Protein AF-0000000087075602 (afdb_homodimer)

Sequence (326 aa):
MAKTKRIITILLRLLALGATLSATVVMVTSHDSREVLNIKFTAKYNNSPSFKFYVIAEAIASGYGLVALFLSWKSSVDRLIVIMDVPIAMLLTSSTSAALAVAEIGKKGNSHAGWLPICDQVPKFCDHVTGSLIAGFSAAIVYLVLNLYSLLVVLAPLFPVKPMAKTKRIITILLRLLALGATLSATVVMVTSHDSREVLNIKFTAKYNNSPSFKFYVIAEAIASGYGLVALFLSWKSSVDRLIVIMDVPIAMLLTSSTSAALAVAEIGKKGNSHAGWLPICDQVPKFCDHVTGSLIAGFSAAIVYLVLNLYSLLVVLAPLFPVKP

Organism: Hibiscus syriacus (NCBI:txid106335)

pLDDT: mean 90.01, std 10.38, range [44.41, 98.56]

Structure (mmCIF, N/CA/C/O backbone):
data_AF-0000000087075602-model_v1
#
loop_
_entity.id
_entity.type
_entity.pdbx_description
1 polymer 'CASP-like protein'
#
loop_
_atom_site.group_PDB
_atom_site.id
_atom_site.type_symbol
_atom_site.label_atom_id
_atom_site.label_alt_id
_atom_site.label_comp_id
_atom_site.label_asym_id
_atom_site.label_entity_id
_atom_site.label_seq_id
_atom_site.pdbx_PDB_ins_code
_atom_site.Cartn_x
_atom_site.Cartn_y
_atom_site.Cartn_z
_atom_site.occupancy
_atom_site.B_iso_or_equiv
_atom_site.auth_seq_id
_atom_site.auth_comp_id
_atom_site.auth_asym_id
_atom_site.auth_atom_id
_atom_site.pdbx_PDB_model_num
ATOM 1 N N . MET A 1 1 ? 15.508 23.891 19.234 1 61.91 1 MET A N 1
ATOM 2 C CA . MET A 1 1 ? 14.32 23.094 18.922 1 61.91 1 MET A CA 1
ATOM 3 C C . MET A 1 1 ? 14.156 22.938 17.422 1 61.91 1 MET A C 1
ATOM 5 O O . MET A 1 1 ? 14.023 21.812 16.922 1 61.91 1 MET A O 1
ATOM 9 N N . ALA A 1 2 ? 14.414 24.031 16.703 1 72.81 2 ALA A N 1
ATOM 10 C CA . ALA A 1 2 ? 14.289 24.016 15.25 1 72.81 2 ALA A CA 1
ATOM 11 C C . ALA A 1 2 ? 15.445 23.25 14.609 1 72.81 2 ALA A C 1
ATOM 13 O O . ALA A 1 2 ? 15.234 22.469 13.68 1 72.81 2 ALA A O 1
ATOM 14 N N . LYS A 1 3 ? 16.594 23.406 15.266 1 79.69 3 LYS A N 1
ATOM 15 C CA . LYS A 1 3 ? 17.766 22.734 14.703 1 79.69 3 LYS A CA 1
ATOM 16 C C . LYS A 1 3 ? 17.656 21.219 14.859 1 79.69 3 LYS A C 1
ATOM 18 O O . LYS A 1 3 ? 17.984 20.469 13.93 1 79.69 3 LYS A O 1
ATOM 23 N N . THR A 1 4 ? 17.25 20.75 15.961 1 82.12 4 THR A N 1
ATOM 24 C CA . THR A 1 4 ? 17.094 19.328 16.234 1 82.12 4 THR A CA 1
ATOM 25 C C . THR A 1 4 ? 16.047 18.703 15.305 1 82.12 4 THR A C 1
ATOM 27 O O . THR A 1 4 ? 16.25 17.609 14.789 1 82.12 4 THR A O 1
ATOM 30 N N . LYS A 1 5 ? 15.109 19.422 15.109 1 83.25 5 LYS A N 1
ATOM 31 C CA . LYS A 1 5 ? 14.055 18.938 14.219 1 83.25 5 LYS A CA 1
ATOM 32 C C . LYS A 1 5 ? 14.578 18.75 12.797 1 83.25 5 LYS A C 1
ATOM 34 O O . LYS A 1 5 ? 14.266 17.75 12.148 1 83.25 5 LYS A O 1
ATOM 39 N N . ARG A 1 6 ? 15.414 19.641 12.477 1 83.75 6 ARG A N 1
ATOM 40 C CA . ARG A 1 6 ? 15.961 19.578 11.125 1 83.75 6 ARG A CA 1
ATOM 41 C C . ARG A 1 6 ? 16.922 18.391 10.984 1 83.75 6 ARG A C 1
ATOM 43 O O . ARG A 1 6 ? 16.922 17.703 9.961 1 83.75 6 ARG A O 1
ATOM 50 N N . ILE A 1 7 ? 17.688 18.188 11.984 1 87.81 7 ILE A N 1
ATOM 51 C CA . ILE A 1 7 ? 18.656 17.094 11.969 1 87.81 7 ILE A CA 1
ATOM 52 C C . ILE A 1 7 ? 17.906 15.75 11.914 1 87.81 7 ILE A C 1
ATOM 54 O O . ILE A 1 7 ? 18.297 14.852 11.164 1 87.81 7 ILE A O 1
ATOM 58 N N . ILE A 1 8 ? 16.906 15.602 12.703 1 90 8 ILE A N 1
ATOM 59 C CA . ILE A 1 8 ? 16.125 14.367 12.742 1 90 8 ILE A CA 1
ATOM 60 C C . ILE A 1 8 ? 15.477 14.125 11.391 1 90 8 ILE A C 1
ATOM 62 O O . ILE A 1 8 ? 15.508 13 10.875 1 90 8 ILE A O 1
ATOM 66 N N . THR A 1 9 ? 14.969 15.133 10.812 1 89.56 9 THR A N 1
ATOM 67 C CA . THR A 1 9 ? 14.32 15.008 9.508 1 89.56 9 THR A CA 1
ATOM 68 C C . THR A 1 9 ? 15.328 14.617 8.438 1 89.56 9 THR A C 1
ATOM 70 O O . THR A 1 9 ? 15.047 13.75 7.598 1 89.56 9 THR A O 1
ATOM 73 N N . ILE A 1 10 ? 16.516 15.172 8.5 1 90.19 10 ILE A N 1
ATOM 74 C CA . ILE A 1 10 ? 17.547 14.875 7.516 1 90.19 10 ILE A CA 1
ATOM 75 C C . ILE A 1 10 ? 18.016 13.43 7.68 1 90.19 10 ILE A C 1
ATOM 77 O O . ILE A 1 10 ? 18.203 12.719 6.688 1 90.19 10 ILE A O 1
ATOM 81 N N . LEU A 1 11 ? 18.094 13 8.867 1 93.62 11 LEU A N 1
ATOM 82 C CA . LEU A 1 11 ? 18.516 11.633 9.141 1 93.62 11 LEU A CA 1
ATOM 83 C C . LEU A 1 11 ? 17.484 10.633 8.641 1 93.62 11 LEU A C 1
ATOM 85 O O . LEU A 1 11 ? 17.828 9.625 8.031 1 93.62 11 LEU A O 1
ATOM 89 N N . LEU A 1 12 ? 16.25 10.922 8.906 1 94.88 12 LEU A N 1
ATOM 90 C CA . LEU A 1 12 ? 15.172 10.047 8.461 1 94.88 12 LEU A CA 1
ATOM 91 C C . LEU A 1 12 ? 15.102 10.008 6.938 1 94.88 12 LEU A C 1
ATOM 93 O O . LEU A 1 12 ? 14.891 8.945 6.348 1 94.88 12 LEU A O 1
ATOM 97 N N . ARG A 1 13 ? 15.352 11.102 6.34 1 94.75 13 ARG A N 1
ATOM 98 C CA . ARG A 1 13 ? 15.305 11.164 4.883 1 94.75 13 ARG A CA 1
ATOM 99 C C . ARG A 1 13 ? 16.484 10.406 4.27 1 94.75 13 ARG A C 1
ATOM 101 O O . ARG A 1 13 ? 16.328 9.758 3.232 1 94.75 13 ARG A O 1
ATOM 108 N N . LEU A 1 14 ? 17.562 10.492 4.902 1 95.5 14 LEU A N 1
ATOM 109 C CA . LEU A 1 14 ? 18.734 9.766 4.418 1 95.5 14 LEU A CA 1
ATOM 110 C C . LEU A 1 14 ? 18.531 8.258 4.547 1 95.5 14 LEU A C 1
ATOM 112 O O . LEU A 1 14 ? 18.891 7.5 3.641 1 95.5 14 LEU A O 1
ATOM 116 N N . LEU A 1 15 ? 17.953 7.898 5.637 1 97.25 15 LEU A N 1
ATOM 117 C CA . LEU A 1 15 ? 17.656 6.484 5.844 1 97.25 15 LEU A CA 1
ATOM 118 C C . LEU A 1 15 ? 16.656 5.984 4.809 1 97.25 15 LEU A C 1
ATOM 120 O O . LEU A 1 15 ? 16.812 4.895 4.258 1 97.25 15 LEU A O 1
ATOM 124 N N . ALA A 1 16 ? 15.633 6.801 4.602 1 97 16 ALA A N 1
ATOM 125 C CA . ALA A 1 16 ? 14.617 6.438 3.617 1 97 16 ALA A CA 1
ATOM 126 C C . ALA A 1 16 ? 15.227 6.332 2.221 1 97 16 ALA A C 1
ATOM 128 O O . ALA A 1 16 ? 14.93 5.391 1.479 1 97 16 ALA A O 1
ATOM 129 N N . LEU A 1 17 ? 16.062 7.223 1.867 1 97.06 17 LEU A N 1
ATOM 130 C CA . LEU A 1 17 ? 16.719 7.215 0.564 1 97.06 17 LEU A CA 1
ATOM 131 C C . LEU A 1 17 ? 17.609 5.984 0.409 1 97.06 17 LEU A C 1
ATOM 133 O O . LEU A 1 17 ? 17.547 5.297 -0.613 1 97.06 17 LEU A O 1
ATOM 137 N N . GLY A 1 18 ? 18.359 5.742 1.418 1 97.75 18 GLY A N 1
ATOM 138 C CA . GLY A 1 18 ? 19.203 4.555 1.379 1 97.75 18 GLY A CA 1
ATOM 139 C C . GLY A 1 18 ? 18.422 3.268 1.234 1 97.75 18 GLY A C 1
ATOM 140 O O . GLY A 1 18 ? 18.797 2.381 0.469 1 97.75 18 GLY A O 1
ATOM 141 N N . ALA A 1 19 ? 17.375 3.143 1.955 1 98.38 19 ALA A N 1
ATOM 142 C CA . ALA A 1 19 ? 16.562 1.933 1.932 1 98.38 19 ALA A CA 1
ATOM 143 C C . ALA A 1 19 ? 15.883 1.754 0.575 1 98.38 19 ALA A C 1
ATOM 145 O O . ALA A 1 19 ? 15.883 0.654 0.016 1 98.38 19 ALA A O 1
ATOM 146 N N . THR A 1 20 ? 15.32 2.826 0.035 1 98.5 20 THR A N 1
ATOM 147 C CA . THR A 1 20 ? 14.625 2.727 -1.246 1 98.5 20 THR A CA 1
ATOM 148 C C . THR A 1 20 ? 15.617 2.449 -2.375 1 98.5 20 THR A C 1
ATOM 150 O O . THR A 1 20 ? 15.336 1.656 -3.275 1 98.5 20 THR A O 1
ATOM 153 N N . LEU A 1 21 ? 16.734 3.064 -2.322 1 98.06 21 LEU A N 1
ATOM 154 C CA . LEU A 1 21 ? 17.75 2.834 -3.336 1 98.06 21 LEU A CA 1
ATOM 155 C C . LEU A 1 21 ? 18.266 1.4 -3.273 1 98.06 21 LEU A C 1
ATOM 157 O O . LEU A 1 21 ? 18.406 0.739 -4.305 1 98.06 21 LEU A O 1
ATOM 161 N N . SER A 1 22 ? 18.547 0.959 -2.096 1 98.19 22 SER A N 1
ATOM 162 C CA . SER A 1 22 ? 19 -0.417 -1.926 1 98.19 22 SER A CA 1
ATOM 163 C C . SER A 1 22 ? 17.953 -1.408 -2.424 1 98.19 22 SER A C 1
ATOM 165 O O . SER A 1 22 ? 18.281 -2.387 -3.096 1 98.19 22 SER A O 1
ATOM 167 N N . ALA A 1 23 ? 16.688 -1.155 -2.045 1 98.5 23 ALA A N 1
ATOM 168 C CA . ALA A 1 23 ? 15.609 -2.021 -2.498 1 98.5 23 ALA A CA 1
ATOM 169 C C . ALA A 1 23 ? 15.562 -2.088 -4.02 1 98.5 23 ALA A C 1
ATOM 171 O O . ALA A 1 23 ? 15.414 -3.168 -4.598 1 98.5 23 ALA A O 1
ATOM 172 N N . THR A 1 24 ? 15.695 -0.958 -4.629 1 97.88 24 THR A N 1
ATOM 173 C CA . THR A 1 24 ? 15.656 -0.879 -6.086 1 97.88 24 THR A CA 1
ATOM 174 C C . THR A 1 24 ? 16.828 -1.637 -6.703 1 97.88 24 THR A C 1
ATOM 176 O O . THR A 1 24 ? 16.625 -2.502 -7.562 1 97.88 24 THR A O 1
ATOM 179 N N . VAL A 1 25 ? 17.984 -1.389 -6.262 1 97.25 25 VAL A N 1
ATOM 180 C CA . VAL A 1 25 ? 19.203 -1.964 -6.844 1 97.25 25 VAL A CA 1
ATOM 181 C C . VAL A 1 25 ? 19.203 -3.477 -6.637 1 97.25 25 VAL A C 1
ATOM 183 O O . VAL A 1 25 ? 19.469 -4.238 -7.57 1 97.25 25 VAL A O 1
ATOM 186 N N . VAL A 1 26 ? 18.875 -3.938 -5.461 1 97.44 26 VAL A N 1
ATOM 187 C CA . VAL A 1 26 ? 18.906 -5.363 -5.152 1 97.44 26 VAL A CA 1
ATOM 188 C C . VAL A 1 26 ? 17.844 -6.086 -5.992 1 97.44 26 VAL A C 1
ATOM 190 O O . VAL A 1 26 ? 18.094 -7.199 -6.473 1 97.44 26 VAL A O 1
ATOM 193 N N . MET A 1 27 ? 16.734 -5.449 -6.199 1 97.12 27 MET A N 1
ATOM 194 C CA . MET A 1 27 ? 15.688 -6.094 -6.988 1 97.12 27 MET A CA 1
ATOM 195 C C . MET A 1 27 ? 16.078 -6.168 -8.461 1 97.12 27 MET A C 1
ATOM 197 O O . MET A 1 27 ? 15.898 -7.203 -9.102 1 97.12 27 MET A O 1
ATOM 201 N N . VAL A 1 28 ? 16.625 -5.062 -8.961 1 96 28 VAL A N 1
ATOM 202 C CA . VAL A 1 28 ? 16.953 -5.004 -10.383 1 96 28 VAL A CA 1
ATOM 203 C C . VAL A 1 28 ? 18.062 -5.996 -10.703 1 96 28 VAL A C 1
ATOM 205 O O . VAL A 1 28 ? 18.172 -6.484 -11.836 1 96 28 VAL A O 1
ATOM 208 N N . THR A 1 29 ? 18.828 -6.316 -9.703 1 94.81 29 THR A N 1
ATOM 209 C CA . THR A 1 29 ? 19.938 -7.242 -9.93 1 94.81 29 THR A CA 1
ATOM 210 C C . THR A 1 29 ? 19.516 -8.672 -9.586 1 94.81 29 THR A C 1
ATOM 212 O O . THR A 1 29 ? 20.344 -9.586 -9.625 1 94.81 29 THR A O 1
ATOM 215 N N . SER A 1 30 ? 18.25 -8.852 -9.398 1 92.19 30 SER A N 1
ATOM 216 C CA . SER A 1 30 ? 17.766 -10.195 -9.102 1 92.19 30 SER A CA 1
ATOM 217 C C . SER A 1 30 ? 17.625 -11.023 -10.375 1 92.19 30 SER A C 1
ATOM 219 O O . SER A 1 30 ? 16.922 -10.625 -11.305 1 92.19 30 SER A O 1
ATOM 221 N N . HIS A 1 31 ? 18.391 -12.008 -10.539 1 90.12 31 HIS A N 1
ATOM 222 C CA . HIS A 1 31 ? 18.344 -12.914 -11.68 1 90.12 31 HIS A CA 1
ATOM 223 C C . HIS A 1 31 ? 18.859 -14.305 -11.305 1 90.12 31 HIS A C 1
ATOM 225 O O . HIS A 1 31 ? 19.766 -14.43 -10.484 1 90.12 31 HIS A O 1
ATOM 231 N N . ASP A 1 32 ? 18.094 -15.219 -11.766 1 90.25 32 ASP A N 1
ATOM 232 C CA . ASP A 1 32 ? 18.469 -16.625 -11.57 1 90.25 32 ASP A CA 1
ATOM 233 C C . ASP A 1 32 ? 17.953 -17.484 -12.719 1 90.25 32 ASP A C 1
ATOM 235 O O . ASP A 1 32 ? 16.906 -17.219 -13.297 1 90.25 32 ASP A O 1
ATOM 239 N N . SER A 1 33 ? 18.812 -18.438 -13.141 1 87.25 33 SER A N 1
ATOM 240 C CA . SER A 1 33 ? 18.422 -19.375 -14.188 1 87.25 33 SER A CA 1
ATOM 241 C C . SER A 1 33 ? 18.828 -20.797 -13.828 1 87.25 33 SER A C 1
ATOM 243 O O . SER A 1 33 ? 19.875 -21.031 -13.234 1 87.25 33 SER A O 1
ATOM 245 N N . ARG A 1 34 ? 17.859 -21.547 -13.953 1 82.75 34 ARG A N 1
ATOM 246 C CA . ARG A 1 34 ? 18.141 -22.969 -13.758 1 82.75 34 ARG A CA 1
ATOM 247 C C . ARG A 1 34 ? 17.641 -23.797 -14.938 1 82.75 34 ARG A C 1
ATOM 249 O O . ARG A 1 34 ? 16.609 -23.484 -15.523 1 82.75 34 ARG A O 1
ATOM 256 N N . GLU A 1 35 ? 18.5 -24.703 -15.383 1 78.56 35 GLU A N 1
ATOM 257 C CA . GLU A 1 35 ? 18.109 -25.625 -16.438 1 78.56 35 GLU A CA 1
ATOM 258 C C . GLU A 1 35 ? 17.672 -26.984 -15.867 1 78.56 35 GLU A C 1
ATOM 260 O O . GLU A 1 35 ? 18.438 -27.625 -15.141 1 78.56 35 GLU A O 1
ATOM 265 N N . VAL A 1 36 ? 16.359 -27.141 -15.977 1 68.75 36 VAL A N 1
ATOM 266 C CA . VAL A 1 36 ? 15.883 -28.469 -15.594 1 68.75 36 VAL A CA 1
ATOM 267 C C . VAL A 1 36 ? 15.453 -29.234 -16.844 1 68.75 36 VAL A C 1
ATOM 269 O O . VAL A 1 36 ? 14.531 -28.828 -17.547 1 68.75 36 VAL A O 1
ATOM 272 N N . LEU A 1 37 ? 15.953 -30.438 -16.938 1 72.5 37 LEU A N 1
ATOM 273 C CA . LEU A 1 37 ? 15.648 -31.344 -18.047 1 72.5 37 LEU A CA 1
ATOM 274 C C . LEU A 1 37 ? 15.656 -30.609 -19.375 1 72.5 37 LEU A C 1
ATOM 276 O O . LEU A 1 37 ? 14.75 -30.766 -20.188 1 72.5 37 LEU A O 1
ATOM 280 N N . ASN A 1 38 ? 16.531 -29.578 -19.578 1 70.75 38 ASN A N 1
ATOM 281 C CA . ASN A 1 38 ? 16.766 -28.797 -20.797 1 70.75 38 ASN A CA 1
ATOM 282 C C . ASN A 1 38 ? 15.773 -27.656 -20.938 1 70.75 38 ASN A C 1
ATOM 284 O O . ASN A 1 38 ? 15.562 -27.141 -22.031 1 70.75 38 ASN A O 1
ATOM 288 N N . ILE A 1 39 ? 14.953 -27.562 -20 1 71.19 39 ILE A N 1
ATOM 289 C CA . ILE A 1 39 ? 14.086 -26.391 -19.953 1 71.19 39 ILE A CA 1
ATOM 290 C C . ILE A 1 39 ? 14.703 -25.344 -19.031 1 71.19 39 ILE A C 1
ATOM 292 O O . ILE A 1 39 ? 15.023 -25.625 -17.875 1 71.19 39 ILE A O 1
ATOM 296 N N . LYS A 1 40 ? 14.992 -24.25 -19.656 1 75.81 40 LYS A N 1
ATOM 297 C CA . LYS A 1 40 ? 15.594 -23.156 -18.906 1 75.81 40 LYS A CA 1
ATOM 298 C C . LYS A 1 40 ? 14.531 -22.359 -18.156 1 75.81 40 LYS A C 1
ATOM 300 O O . LYS A 1 40 ? 13.586 -21.859 -18.766 1 75.81 40 LYS A O 1
ATOM 305 N N . PHE A 1 41 ? 14.664 -22.406 -16.875 1 77 41 PHE A N 1
ATOM 306 C CA . PHE A 1 41 ? 13.844 -21.578 -16 1 77 41 PHE A CA 1
ATOM 307 C C . PHE A 1 41 ? 14.57 -20.297 -15.633 1 77 41 PHE A C 1
ATOM 309 O O . PHE A 1 41 ? 15.648 -20.328 -15.039 1 77 41 PHE A O 1
ATOM 316 N N . THR A 1 42 ? 14.109 -19.234 -16.25 1 83.56 42 THR A N 1
ATOM 317 C CA . THR A 1 42 ? 14.719 -17.953 -15.922 1 83.56 42 THR A CA 1
ATOM 318 C C . THR A 1 42 ? 13.766 -17.109 -15.078 1 83.56 42 THR A C 1
ATOM 320 O O . THR A 1 42 ? 12.57 -17.016 -15.375 1 83.56 42 THR A O 1
ATOM 323 N N . ALA A 1 43 ? 14.305 -16.656 -13.984 1 89.44 43 ALA A N 1
ATOM 324 C CA . ALA A 1 43 ? 13.547 -15.773 -13.109 1 89.44 43 ALA A CA 1
ATOM 325 C C . ALA A 1 43 ? 14.188 -14.391 -13.039 1 89.44 43 ALA A C 1
ATOM 327 O O . ALA A 1 43 ? 15.367 -14.258 -12.703 1 89.44 43 ALA A O 1
ATOM 328 N N . LYS A 1 44 ? 13.398 -13.391 -13.398 1 92.88 44 LYS A N 1
ATOM 329 C CA . LYS A 1 44 ? 13.766 -11.977 -13.352 1 92.88 44 LYS A CA 1
ATOM 330 C C . LYS A 1 44 ? 12.633 -11.133 -12.781 1 92.88 44 LYS A C 1
ATOM 332 O O . LYS A 1 44 ? 11.461 -11.523 -12.852 1 92.88 44 LYS A O 1
ATOM 337 N N . TYR A 1 45 ? 13.055 -9.977 -12.305 1 93 45 TYR A N 1
ATOM 338 C CA . TYR A 1 45 ? 12.023 -9.133 -11.695 1 93 45 TYR A CA 1
ATOM 339 C C . TYR A 1 45 ? 11 -8.703 -12.734 1 93 45 TYR A C 1
ATOM 341 O O . TYR A 1 45 ? 9.828 -8.492 -12.406 1 93 45 TYR A O 1
ATOM 349 N N . ASN A 1 46 ? 11.414 -8.562 -13.984 1 92.44 46 ASN A N 1
ATOM 350 C CA . ASN A 1 46 ? 10.531 -8.047 -15.023 1 92.44 46 ASN A CA 1
ATOM 351 C C . ASN A 1 46 ? 9.57 -9.125 -15.523 1 92.44 46 ASN A C 1
ATOM 353 O O . ASN A 1 46 ? 8.719 -8.867 -16.375 1 92.44 46 ASN A O 1
ATOM 357 N N . ASN A 1 47 ? 9.656 -10.352 -14.977 1 92.06 47 ASN A N 1
ATOM 358 C CA . ASN A 1 47 ? 8.727 -11.43 -15.305 1 92.06 47 ASN A CA 1
ATOM 359 C C . ASN A 1 47 ? 7.402 -11.273 -14.562 1 92.06 47 ASN A C 1
ATOM 361 O O . ASN A 1 47 ? 6.422 -11.945 -14.883 1 92.06 47 ASN A O 1
ATOM 365 N N . SER A 1 48 ? 7.395 -10.453 -13.602 1 93.38 48 SER A N 1
ATOM 366 C CA . SER A 1 48 ? 6.199 -10.219 -12.797 1 93.38 48 SER A CA 1
ATOM 367 C C . SER A 1 48 ? 5.832 -8.734 -12.781 1 93.38 48 SER A C 1
ATOM 369 O O . SER A 1 48 ? 6.656 -7.891 -12.414 1 93.38 48 SER A O 1
ATOM 371 N N . PRO A 1 49 ? 4.637 -8.43 -13.117 1 95.12 49 PRO A N 1
ATOM 372 C CA . PRO A 1 49 ? 4.203 -7.031 -13.055 1 95.12 49 PRO A CA 1
ATOM 373 C C . PRO A 1 49 ? 4.336 -6.43 -11.656 1 95.12 49 PRO A C 1
ATOM 375 O O . PRO A 1 49 ? 4.629 -5.242 -11.516 1 95.12 49 PRO A O 1
ATOM 378 N N . SER A 1 50 ? 4.09 -7.242 -10.664 1 96.44 50 SER A N 1
ATOM 379 C CA . SER A 1 50 ? 4.188 -6.754 -9.289 1 96.44 50 SER A CA 1
ATOM 380 C C . SER A 1 50 ? 5.613 -6.336 -8.945 1 96.44 50 SER A C 1
ATOM 382 O O . SER A 1 50 ? 5.828 -5.316 -8.289 1 96.44 50 SER A O 1
ATOM 384 N N . PHE A 1 51 ? 6.57 -7.059 -9.43 1 97.31 51 PHE A N 1
ATOM 385 C CA . PHE A 1 51 ? 7.969 -6.73 -9.164 1 97.31 51 PHE A CA 1
ATOM 386 C C . PHE A 1 51 ? 8.398 -5.504 -9.961 1 97.31 51 PHE A C 1
ATOM 388 O O . PHE A 1 51 ? 9.172 -4.68 -9.477 1 97.31 51 PHE A O 1
ATOM 395 N N . LYS A 1 52 ? 7.898 -5.371 -11.164 1 97 52 LYS A N 1
ATOM 396 C CA . LYS A 1 52 ? 8.164 -4.172 -11.953 1 97 52 LYS A CA 1
ATOM 397 C C . LYS A 1 52 ? 7.609 -2.926 -11.266 1 97 52 LYS A C 1
ATOM 399 O O . LYS A 1 52 ? 8.289 -1.904 -11.18 1 97 52 LYS A O 1
ATOM 404 N N . PHE A 1 53 ? 6.41 -3.082 -10.836 1 97.88 53 PHE A N 1
ATOM 405 C CA . PHE A 1 53 ? 5.781 -1.992 -10.102 1 97.88 53 PHE A CA 1
ATOM 406 C C . PHE A 1 53 ? 6.602 -1.628 -8.875 1 97.88 53 PHE A C 1
ATOM 408 O O . PHE A 1 53 ? 6.816 -0.448 -8.586 1 97.88 53 PHE A O 1
ATOM 415 N N . TYR A 1 54 ? 7.016 -2.598 -8.211 1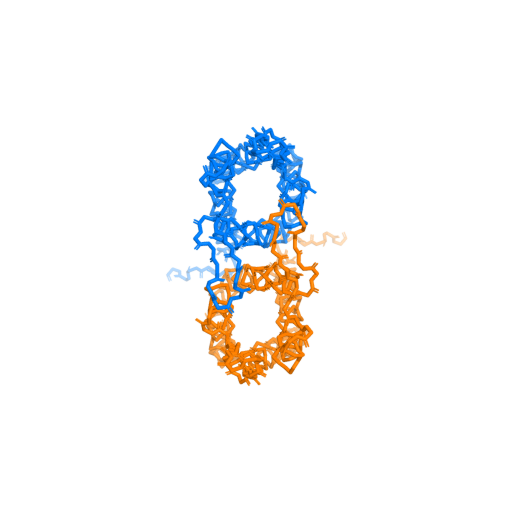 98.25 54 TYR A N 1
ATOM 416 C CA . TYR A 1 54 ? 7.824 -2.412 -7.008 1 98.25 54 TYR A CA 1
ATOM 417 C C . TYR A 1 54 ? 9.102 -1.638 -7.324 1 98.25 54 TYR A C 1
ATOM 419 O O . TYR A 1 54 ? 9.43 -0.669 -6.637 1 98.25 54 TYR A O 1
ATOM 427 N N . VAL A 1 55 ? 9.773 -2.002 -8.344 1 98.12 55 VAL A N 1
ATOM 428 C CA . VAL A 1 55 ? 11.023 -1.361 -8.727 1 98.12 55 VAL A CA 1
ATOM 429 C C . VAL A 1 55 ? 10.766 0.089 -9.133 1 98.12 55 VAL A C 1
ATOM 431 O O . VAL A 1 55 ? 11.469 0.998 -8.688 1 98.12 55 VAL A O 1
ATOM 434 N N . ILE A 1 56 ? 9.789 0.298 -9.883 1 98 56 ILE A N 1
ATOM 435 C CA . ILE A 1 56 ? 9.461 1.64 -10.352 1 98 56 ILE A CA 1
ATOM 436 C C . ILE A 1 56 ? 9.086 2.523 -9.164 1 98 56 ILE A C 1
ATOM 438 O O . ILE A 1 56 ? 9.555 3.66 -9.062 1 98 56 ILE A O 1
ATOM 442 N N . ALA A 1 57 ? 8.266 1.973 -8.312 1 98 57 ALA A N 1
ATOM 443 C CA . ALA A 1 57 ? 7.824 2.734 -7.148 1 98 57 ALA A CA 1
ATOM 444 C C . ALA A 1 57 ? 9.008 3.104 -6.258 1 98 57 ALA A C 1
ATOM 446 O O . ALA A 1 57 ? 9.117 4.246 -5.809 1 98 57 ALA A O 1
ATOM 447 N N . GLU A 1 58 ? 9.914 2.135 -6.043 1 98.56 58 GLU A N 1
ATOM 448 C CA . GLU A 1 58 ? 11.078 2.395 -5.207 1 98.56 58 GLU A CA 1
ATOM 449 C C . GLU A 1 58 ? 12.016 3.398 -5.871 1 98.56 58 GLU A C 1
ATOM 451 O O . GLU A 1 58 ? 12.617 4.238 -5.195 1 98.56 58 GLU A O 1
ATOM 456 N N . ALA A 1 59 ? 12.094 3.312 -7.145 1 98.12 59 ALA A N 1
ATOM 457 C CA . ALA A 1 59 ? 12.922 4.266 -7.875 1 98.12 59 ALA A CA 1
ATOM 458 C C . ALA A 1 59 ? 12.352 5.676 -7.777 1 98.12 59 ALA A C 1
ATOM 460 O O . ALA A 1 59 ? 13.094 6.641 -7.574 1 98.12 59 ALA A O 1
ATOM 461 N N . ILE A 1 60 ? 11.086 5.809 -7.91 1 98.25 60 ILE A N 1
ATOM 462 C CA . ILE A 1 60 ? 10.422 7.098 -7.789 1 98.25 60 ILE A CA 1
ATOM 463 C C . ILE A 1 60 ? 10.656 7.672 -6.395 1 98.25 60 ILE A C 1
ATOM 465 O O . ILE A 1 60 ? 11.008 8.844 -6.25 1 98.25 60 ILE A O 1
ATOM 469 N N . ALA A 1 61 ? 10.453 6.801 -5.434 1 98 61 ALA A N 1
ATOM 470 C CA . ALA A 1 61 ? 10.648 7.246 -4.059 1 98 61 ALA A CA 1
ATOM 471 C C . ALA A 1 61 ? 12.102 7.664 -3.818 1 98 61 ALA A C 1
ATOM 473 O O . ALA A 1 61 ?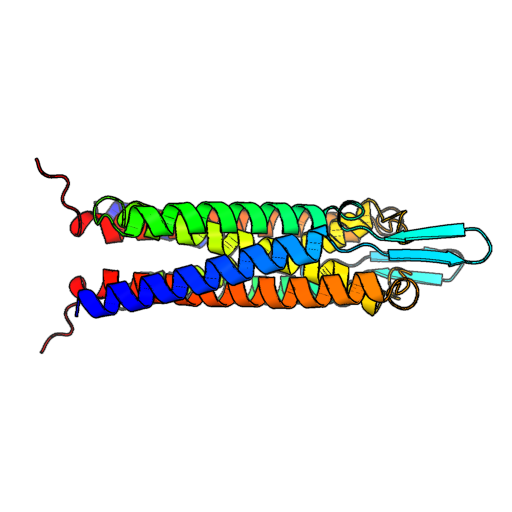 12.359 8.617 -3.088 1 98 61 ALA A O 1
ATOM 474 N N . SER A 1 62 ? 13.031 6.941 -4.375 1 97.62 62 SER A N 1
ATOM 475 C CA . SER A 1 62 ? 14.438 7.293 -4.258 1 97.62 62 SER A CA 1
ATOM 476 C C . SER A 1 62 ? 14.719 8.656 -4.891 1 97.62 62 SER A C 1
ATOM 478 O O . SER A 1 62 ? 15.391 9.5 -4.285 1 97.62 62 SER A O 1
ATOM 480 N N . GLY A 1 63 ? 14.25 8.875 -6.074 1 97.06 63 GLY A N 1
ATOM 481 C CA . GLY A 1 63 ? 14.422 10.164 -6.723 1 97.06 63 GLY A CA 1
ATOM 482 C C . GLY A 1 63 ? 13.805 11.305 -5.949 1 97.06 63 GLY A C 1
ATOM 483 O O . GLY A 1 63 ? 14.422 12.359 -5.777 1 97.06 63 GLY A O 1
ATOM 484 N N . TYR A 1 64 ? 12.594 11.086 -5.512 1 96.75 64 TYR A N 1
ATOM 485 C CA . TYR A 1 64 ? 11.914 12.078 -4.691 1 96.75 64 TYR A CA 1
ATOM 486 C C . TYR A 1 64 ? 12.719 12.398 -3.438 1 96.75 64 TYR A C 1
ATOM 488 O O . TYR A 1 64 ? 12.875 13.562 -3.068 1 96.75 64 TYR A O 1
ATOM 496 N N . GLY A 1 65 ? 13.156 11.32 -2.814 1 94.88 65 GLY A N 1
ATOM 497 C CA . GLY A 1 65 ? 13.945 11.5 -1.603 1 94.88 65 GLY A CA 1
ATOM 498 C C . GLY A 1 65 ? 15.188 12.336 -1.819 1 94.88 65 GLY A C 1
ATOM 499 O O . GLY A 1 65 ? 15.539 13.172 -0.981 1 94.88 65 GLY A O 1
ATOM 500 N N . LEU A 1 66 ? 15.828 12.125 -2.908 1 94.06 66 LEU A N 1
ATOM 501 C CA . LEU A 1 66 ? 17.031 12.883 -3.238 1 94.06 66 LEU A CA 1
ATOM 502 C C . LEU A 1 66 ? 16.703 14.359 -3.434 1 94.06 66 LEU A C 1
ATOM 504 O O . LEU A 1 66 ? 17.406 15.227 -2.893 1 94.06 66 LEU A O 1
ATOM 508 N N . VAL A 1 67 ? 15.641 14.633 -4.141 1 92.88 67 VAL A N 1
ATOM 509 C CA . VAL A 1 67 ? 15.242 16.016 -4.41 1 92.88 67 VAL A CA 1
ATOM 510 C C . VAL A 1 67 ? 14.812 16.688 -3.107 1 92.88 67 VAL A C 1
ATOM 512 O O . VAL A 1 67 ? 15.195 17.828 -2.838 1 92.88 67 VAL A O 1
ATOM 515 N N . ALA A 1 68 ? 14.047 15.969 -2.344 1 91.56 68 ALA A N 1
ATOM 516 C CA . ALA A 1 68 ? 13.555 16.516 -1.08 1 91.56 68 ALA A CA 1
ATOM 517 C C . ALA A 1 68 ? 14.703 16.812 -0.125 1 91.56 68 ALA A C 1
ATOM 519 O O . ALA A 1 68 ? 14.648 17.781 0.642 1 91.56 68 ALA A O 1
ATOM 520 N N . LEU A 1 69 ? 15.695 16.016 -0.122 1 88.62 69 LEU A N 1
ATOM 521 C CA . LEU A 1 69 ? 16.859 16.234 0.729 1 88.62 69 LEU A CA 1
ATOM 522 C C . LEU A 1 69 ? 17.578 17.531 0.36 1 88.62 69 LEU A C 1
ATOM 524 O O . LEU A 1 69 ? 17.984 18.297 1.239 1 88.62 69 LEU A O 1
ATOM 528 N N . PHE A 1 70 ? 17.609 17.891 -0.875 1 85.44 70 PHE A N 1
ATOM 529 C CA . PHE A 1 70 ? 18.266 19.109 -1.338 1 85.44 70 PHE A CA 1
ATOM 530 C C . PHE A 1 70 ? 17.391 20.328 -1.077 1 85.44 70 PHE A C 1
ATOM 532 O O . PHE A 1 70 ? 17.906 21.406 -0.743 1 85.44 70 PHE A O 1
ATOM 539 N N . LEU A 1 71 ? 16.156 20.172 -1.178 1 80.69 71 LEU A N 1
ATOM 540 C CA . LEU A 1 71 ? 15.227 21.297 -1.021 1 80.69 71 LEU A CA 1
ATOM 541 C C . LEU A 1 71 ? 14.93 21.547 0.453 1 80.69 71 LEU A C 1
ATOM 543 O O . LEU A 1 71 ? 14.586 22.672 0.836 1 80.69 71 LEU A O 1
ATOM 547 N N . SER A 1 72 ? 14.828 20.5 1.179 1 73.75 72 SER A N 1
ATOM 548 C CA . SER A 1 72 ? 14.586 20.656 2.609 1 73.75 72 SER A CA 1
ATOM 549 C C . SER A 1 72 ? 15.594 21.609 3.244 1 73.75 72 SER A C 1
ATOM 551 O O . SER A 1 72 ? 15.344 22.156 4.32 1 73.75 72 SER A O 1
ATOM 553 N N . TRP A 1 73 ? 16.625 21.812 2.492 1 69.12 73 TRP A N 1
ATOM 554 C CA . TRP A 1 73 ? 17.609 22.766 2.992 1 69.12 73 TRP A CA 1
ATOM 555 C C . TRP A 1 73 ? 17.094 24.188 2.883 1 69.12 73 TRP A C 1
ATOM 557 O O . TRP A 1 73 ? 17.547 25.078 3.607 1 69.12 73 TRP A O 1
ATOM 567 N N . LYS A 1 74 ? 16.156 24.203 2.037 1 66.75 74 LYS A N 1
ATOM 568 C CA . LYS A 1 74 ? 15.531 25.5 1.868 1 66.75 74 LYS A CA 1
ATOM 569 C C . LYS A 1 74 ? 14.125 25.531 2.451 1 66.75 74 LYS A C 1
ATOM 571 O O . LYS A 1 74 ? 13.352 24.578 2.264 1 66.75 74 LYS A O 1
ATOM 576 N N . SER A 1 75 ? 13.781 26.328 3.379 1 66.88 75 SER A N 1
ATOM 577 C CA . SER A 1 75 ? 12.555 26.391 4.168 1 66.88 75 SER A CA 1
ATOM 578 C C . SER A 1 75 ? 11.344 26.641 3.281 1 66.88 75 SER A C 1
ATOM 580 O O . SER A 1 75 ? 10.219 26.266 3.633 1 66.88 75 SER A O 1
ATOM 582 N N . SER A 1 76 ? 11.602 27.047 1.978 1 71.56 76 SER A N 1
ATOM 583 C CA . SER A 1 76 ? 10.453 27.562 1.24 1 71.56 76 SER A CA 1
ATOM 584 C C . SER A 1 76 ? 9.578 26.422 0.72 1 71.56 76 SER A C 1
ATOM 586 O O . SER A 1 76 ? 8.391 26.625 0.448 1 71.56 76 SER A O 1
ATOM 588 N N . VAL A 1 77 ? 10.055 25.203 0.703 1 82.12 77 VAL A N 1
ATOM 589 C CA . VAL A 1 77 ? 9.258 24.172 0.047 1 82.12 77 VAL A CA 1
ATOM 590 C C . VAL A 1 77 ? 8.859 23.109 1.063 1 82.12 77 VAL A C 1
ATOM 592 O O . VAL A 1 77 ? 8.492 21.984 0.689 1 82.12 77 VAL A O 1
ATOM 595 N N . ASP A 1 78 ? 8.922 23.391 2.246 1 80.62 78 ASP A N 1
ATOM 596 C CA . ASP A 1 78 ? 8.641 22.438 3.318 1 80.62 78 ASP A CA 1
ATOM 597 C C . ASP A 1 78 ? 7.188 21.984 3.275 1 80.62 78 ASP A C 1
ATOM 599 O O . ASP A 1 78 ? 6.895 20.812 3.52 1 80.62 78 ASP A O 1
ATOM 603 N N . ARG A 1 79 ? 6.441 22.891 2.906 1 83.06 79 ARG A N 1
ATOM 604 C CA . ARG A 1 79 ? 5.02 22.562 2.838 1 83.06 79 ARG A CA 1
ATOM 605 C C . ARG A 1 79 ? 4.75 21.5 1.774 1 83.06 79 ARG A C 1
ATOM 607 O O . ARG A 1 79 ? 4.023 20.547 2.023 1 83.06 79 ARG A O 1
ATOM 614 N N . LEU A 1 80 ? 5.328 21.781 0.696 1 87.19 80 LEU A N 1
ATOM 615 C CA . LEU A 1 80 ? 5.141 20.859 -0.418 1 87.19 80 LEU A CA 1
ATOM 616 C C . LEU A 1 80 ? 5.703 19.484 -0.085 1 87.19 80 LEU A C 1
ATOM 618 O O . LEU A 1 80 ? 5.113 18.453 -0.446 1 87.19 80 LEU A O 1
ATOM 622 N N . ILE A 1 81 ? 6.746 19.469 0.63 1 90.25 81 ILE A N 1
ATOM 623 C CA . ILE A 1 81 ? 7.406 18.219 0.976 1 90.25 81 ILE A CA 1
ATOM 624 C C . ILE A 1 81 ? 6.539 17.422 1.953 1 90.25 81 ILE A C 1
ATOM 626 O O . ILE A 1 81 ? 6.363 16.219 1.796 1 90.25 81 ILE A O 1
ATOM 630 N N . VAL A 1 82 ? 6 18.094 2.869 1 88.44 82 VAL A N 1
ATOM 631 C CA . VAL A 1 82 ? 5.148 17.453 3.857 1 88.44 82 VAL A CA 1
ATOM 632 C C . VAL A 1 82 ? 3.926 16.844 3.168 1 88.44 82 VAL A C 1
ATOM 634 O O . VAL A 1 82 ? 3.52 15.719 3.479 1 88.44 82 VAL A O 1
ATOM 637 N N . ILE A 1 83 ? 3.408 17.5 2.209 1 91.25 83 ILE A N 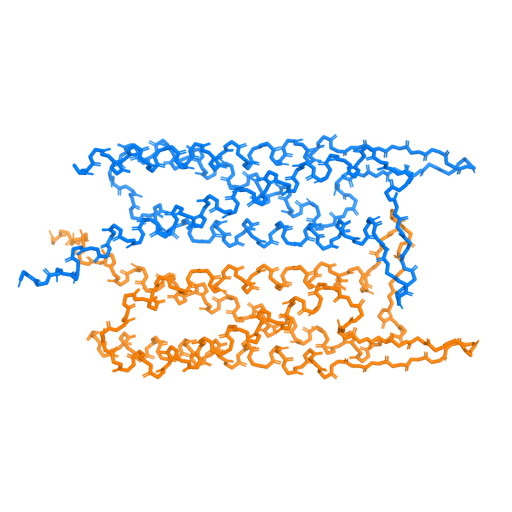1
ATOM 638 C CA . ILE A 1 83 ? 2.229 17.047 1.481 1 91.25 83 ILE A CA 1
ATOM 639 C C . ILE A 1 83 ? 2.6 15.867 0.585 1 91.25 83 ILE A C 1
ATOM 641 O O . ILE A 1 83 ? 1.901 14.852 0.566 1 91.25 83 ILE A O 1
ATOM 645 N N . MET A 1 84 ? 3.693 15.875 -0.057 1 94 84 MET A N 1
ATOM 646 C CA . MET A 1 84 ? 4.094 14.867 -1.035 1 94 84 MET A CA 1
ATOM 647 C C . MET A 1 84 ? 4.602 13.602 -0.341 1 94 84 MET A C 1
ATOM 649 O O . MET A 1 84 ? 4.633 12.531 -0.941 1 94 84 MET A O 1
ATOM 653 N N . ASP A 1 85 ? 4.957 13.766 0.886 1 95 85 ASP A N 1
ATOM 654 C CA . ASP A 1 85 ? 5.434 12.609 1.634 1 95 85 ASP A CA 1
ATOM 655 C C . ASP A 1 85 ? 4.32 11.578 1.813 1 95 85 ASP A C 1
ATOM 657 O O . ASP A 1 85 ? 4.59 10.375 1.899 1 95 85 ASP A O 1
ATOM 661 N N . VAL A 1 86 ? 3.113 11.992 1.813 1 94.81 86 VAL A N 1
ATOM 662 C CA . VAL A 1 86 ? 1.993 11.094 2.074 1 94.81 86 VAL A CA 1
ATOM 663 C C . VAL A 1 86 ? 1.771 10.18 0.871 1 94.81 86 VAL A C 1
ATOM 665 O O . VAL A 1 86 ? 1.788 8.953 1.002 1 94.81 86 VAL A O 1
ATOM 668 N N . PRO A 1 87 ? 1.628 10.711 -0.31 1 96.25 87 PRO A N 1
ATOM 669 C CA . PRO A 1 87 ? 1.451 9.797 -1.44 1 96.25 87 PRO A CA 1
ATOM 670 C C . PRO A 1 87 ? 2.684 8.93 -1.697 1 96.25 87 PRO A C 1
ATOM 672 O O . PRO A 1 87 ? 2.561 7.797 -2.166 1 96.25 87 PRO A O 1
ATOM 675 N N . ILE A 1 88 ? 3.859 9.414 -1.389 1 97.19 88 ILE A N 1
ATOM 676 C CA . ILE A 1 88 ? 5.066 8.609 -1.556 1 97.19 88 ILE A CA 1
ATOM 677 C C . ILE A 1 88 ? 5.039 7.43 -0.589 1 97.19 88 ILE A C 1
ATOM 679 O O . ILE A 1 88 ? 5.391 6.309 -0.959 1 97.19 88 ILE A O 1
ATOM 683 N N . ALA A 1 89 ? 4.613 7.723 0.604 1 96.44 89 ALA A N 1
ATOM 684 C CA . ALA A 1 89 ? 4.488 6.641 1.58 1 96.44 89 ALA A CA 1
ATOM 685 C C . ALA A 1 89 ? 3.461 5.609 1.128 1 96.44 89 ALA A C 1
ATOM 687 O O . ALA A 1 89 ? 3.678 4.402 1.275 1 96.44 89 ALA A O 1
ATOM 688 N N . MET A 1 90 ? 2.389 6.051 0.595 1 96.5 90 MET A N 1
ATOM 689 C CA . MET A 1 90 ? 1.355 5.152 0.086 1 96.5 90 MET A CA 1
ATOM 690 C C . MET A 1 90 ? 1.877 4.332 -1.088 1 96.5 90 MET A C 1
ATOM 692 O O . MET A 1 90 ? 1.562 3.146 -1.21 1 96.5 90 MET A O 1
ATOM 696 N N . LEU A 1 91 ? 2.633 4.926 -1.927 1 96.94 91 LEU A N 1
ATOM 697 C CA . LEU A 1 91 ? 3.23 4.246 -3.072 1 96.94 91 LEU A CA 1
ATOM 698 C C . LEU A 1 91 ? 4.184 3.146 -2.617 1 96.94 91 LEU A C 1
ATOM 700 O O . LEU A 1 91 ? 4.133 2.025 -3.125 1 96.94 91 LEU A O 1
ATOM 704 N N . LEU A 1 92 ? 4.988 3.477 -1.617 1 97.81 92 LEU A N 1
ATOM 705 C CA . LEU A 1 92 ? 5.965 2.521 -1.107 1 97.81 92 LEU A CA 1
ATOM 706 C C . LEU A 1 92 ? 5.273 1.332 -0.449 1 97.81 92 LEU A C 1
ATOM 708 O O . LEU A 1 92 ? 5.652 0.182 -0.68 1 97.81 92 LEU A O 1
ATOM 712 N N . THR A 1 93 ? 4.328 1.601 0.35 1 97.19 93 THR A N 1
ATOM 713 C CA . THR A 1 93 ? 3.635 0.521 1.042 1 97.19 93 THR A CA 1
ATOM 714 C C . THR A 1 93 ? 2.83 -0.323 0.058 1 97.19 93 THR A C 1
ATOM 716 O O . THR A 1 93 ? 2.787 -1.55 0.173 1 97.19 93 THR A O 1
ATOM 719 N N . SER A 1 94 ? 2.275 0.343 -0.948 1 97.38 94 SER A N 1
ATOM 720 C CA . SER A 1 94 ? 1.507 -0.351 -1.978 1 97.38 94 SER A CA 1
ATOM 721 C C . SER A 1 94 ? 2.396 -1.279 -2.799 1 97.38 94 SER A C 1
ATOM 723 O O . SER A 1 94 ? 2.09 -2.465 -2.953 1 97.38 94 SER A O 1
ATOM 725 N N . SER A 1 95 ? 3.457 -0.799 -3.254 1 97.81 95 SER A N 1
ATOM 726 C CA . SER A 1 95 ? 4.336 -1.585 -4.113 1 97.81 95 SER A CA 1
ATOM 727 C C . SER A 1 95 ? 4.992 -2.725 -3.342 1 97.81 95 SER A C 1
ATOM 729 O O . SER A 1 95 ? 5.125 -3.836 -3.859 1 97.81 95 SER A O 1
ATOM 731 N N . THR A 1 96 ? 5.395 -2.455 -2.129 1 98.12 96 THR A N 1
ATOM 732 C CA . THR A 1 96 ? 6.02 -3.482 -1.306 1 98.12 96 THR A CA 1
ATOM 733 C C . THR A 1 96 ? 5.035 -4.613 -1.012 1 98.12 96 THR A C 1
ATOM 735 O O . THR A 1 96 ? 5.402 -5.789 -1.058 1 98.12 96 THR A O 1
ATOM 738 N N . SER A 1 97 ? 3.838 -4.266 -0.774 1 97.94 97 SER A N 1
ATOM 739 C CA . SER A 1 97 ? 2.836 -5.281 -0.47 1 97.94 97 SER A CA 1
ATOM 740 C C . SER A 1 97 ? 2.512 -6.121 -1.7 1 97.94 97 SER A C 1
ATOM 742 O O . SER A 1 97 ? 2.311 -7.332 -1.594 1 97.94 97 SER A O 1
ATOM 744 N N . ALA A 1 98 ? 2.416 -5.465 -2.842 1 97.88 98 ALA A N 1
ATOM 745 C CA . ALA A 1 98 ? 2.205 -6.215 -4.078 1 97.88 98 ALA A CA 1
ATOM 746 C C . ALA A 1 98 ? 3.33 -7.219 -4.309 1 97.88 98 ALA A C 1
ATOM 748 O O . ALA A 1 98 ? 3.076 -8.391 -4.609 1 97.88 98 ALA A O 1
ATOM 749 N N . ALA A 1 99 ? 4.523 -6.777 -4.176 1 98.06 99 ALA A N 1
ATOM 750 C CA . ALA A 1 99 ? 5.688 -7.637 -4.363 1 98.06 99 ALA A CA 1
ATOM 751 C C . ALA A 1 99 ? 5.727 -8.742 -3.314 1 98.06 99 ALA A C 1
ATOM 753 O O . ALA A 1 99 ? 6.055 -9.891 -3.625 1 98.06 99 ALA A O 1
ATOM 754 N N . LEU A 1 100 ? 5.383 -8.359 -2.123 1 97.19 100 LEU A N 1
ATOM 755 C CA . LEU A 1 100 ? 5.391 -9.336 -1.042 1 97.19 100 LEU A CA 1
ATOM 756 C C . LEU A 1 100 ? 4.355 -10.43 -1.289 1 97.19 100 LEU A C 1
ATOM 758 O O . LEU A 1 100 ? 4.594 -11.594 -0.979 1 97.19 100 LEU A O 1
ATOM 762 N N . ALA A 1 101 ? 3.23 -10.109 -1.81 1 97.44 101 ALA A N 1
ATOM 763 C CA . ALA A 1 101 ? 2.195 -11.094 -2.115 1 97.44 101 ALA A CA 1
ATOM 764 C C . ALA A 1 101 ? 2.691 -12.117 -3.133 1 97.44 101 ALA A C 1
ATOM 766 O O . ALA A 1 101 ? 2.506 -13.32 -2.951 1 97.44 101 ALA A O 1
ATOM 767 N N . VAL A 1 102 ? 3.357 -11.648 -4.137 1 96.75 102 VAL A N 1
ATOM 768 C CA . VAL A 1 102 ? 3.869 -12.539 -5.176 1 96.75 102 VAL A CA 1
ATOM 769 C C . VAL A 1 102 ? 5.039 -13.352 -4.629 1 96.75 102 VAL A C 1
ATOM 771 O O . VAL A 1 102 ? 5.16 -14.547 -4.914 1 96.75 102 VAL A O 1
ATOM 774 N N . ALA A 1 103 ? 5.875 -12.695 -3.859 1 96.94 103 ALA A N 1
ATOM 775 C CA . ALA A 1 103 ? 7.008 -13.398 -3.252 1 96.94 103 ALA A CA 1
ATOM 776 C C . ALA A 1 103 ? 6.531 -14.531 -2.348 1 96.94 103 ALA A C 1
ATOM 778 O O . ALA A 1 103 ? 7.156 -15.594 -2.293 1 96.94 103 ALA A O 1
ATOM 779 N N . GLU A 1 104 ? 5.523 -14.344 -1.657 1 95.88 104 GLU A N 1
ATOM 780 C CA . GLU A 1 104 ? 4.969 -15.375 -0.782 1 95.88 104 GLU A CA 1
ATOM 781 C C . GLU A 1 104 ? 4.492 -16.578 -1.583 1 95.88 104 GLU A C 1
ATOM 783 O O . GLU A 1 104 ? 4.727 -17.719 -1.188 1 95.88 104 GLU A O 1
ATOM 788 N N . ILE A 1 105 ? 3.85 -16.312 -2.645 1 95.19 105 ILE A N 1
ATOM 789 C CA . ILE A 1 105 ? 3.406 -17.391 -3.521 1 95.19 105 ILE A CA 1
ATOM 790 C C . ILE A 1 105 ? 4.617 -18.125 -4.086 1 95.19 105 ILE A C 1
ATOM 792 O O . ILE A 1 105 ? 4.602 -19.359 -4.211 1 95.19 105 ILE A O 1
ATOM 796 N N . GLY A 1 106 ? 5.613 -17.391 -4.469 1 94.62 106 GLY A N 1
ATOM 797 C CA . GLY A 1 106 ? 6.828 -18.016 -4.961 1 94.62 106 GLY A CA 1
ATOM 798 C C . GLY A 1 106 ? 7.488 -18.922 -3.941 1 94.62 106 GLY A C 1
ATOM 799 O O . GLY A 1 106 ? 8.078 -19.938 -4.301 1 94.62 106 GLY A O 1
ATOM 800 N N . LYS A 1 107 ? 7.383 -18.547 -2.73 1 94.81 107 LYS A N 1
ATOM 801 C CA . LYS A 1 107 ? 8.047 -19.281 -1.656 1 94.81 107 LYS A CA 1
ATOM 802 C C . LYS A 1 107 ? 7.188 -20.453 -1.183 1 94.81 107 LYS A C 1
ATOM 804 O O . LYS A 1 107 ? 7.695 -21.547 -0.953 1 94.81 107 LYS A O 1
ATOM 809 N N . LYS A 1 108 ? 5.832 -20.234 -1.061 1 95.25 108 LYS A N 1
ATOM 810 C CA . LYS A 1 108 ? 4.984 -21.219 -0.401 1 95.25 108 LYS A CA 1
ATOM 811 C C . LYS A 1 108 ? 4.023 -21.875 -1.394 1 95.25 108 LYS A C 1
ATOM 813 O O . LYS A 1 108 ? 3.42 -22.906 -1.095 1 95.25 108 LYS A O 1
ATOM 818 N N . GLY A 1 109 ? 3.896 -21.219 -2.533 1 93.88 109 GLY A N 1
ATOM 819 C CA . GLY A 1 109 ? 2.881 -21.688 -3.461 1 93.88 109 GLY A CA 1
ATOM 820 C C . GLY A 1 109 ? 1.466 -21.422 -2.984 1 93.88 109 GLY A C 1
ATOM 821 O O . GLY A 1 109 ? 1.258 -20.625 -2.066 1 93.88 109 GLY A O 1
ATOM 822 N N . ASN A 1 110 ? 0.481 -21.969 -3.754 1 91.69 110 ASN A N 1
ATOM 823 C CA . ASN A 1 110 ? -0.943 -21.938 -3.441 1 91.69 110 ASN A CA 1
ATOM 824 C C . ASN A 1 110 ? -1.646 -23.203 -3.893 1 91.69 110 ASN A C 1
ATOM 826 O O . ASN A 1 110 ? -1.985 -23.359 -5.07 1 91.69 110 ASN A O 1
ATOM 830 N N . SER A 1 111 ? -1.913 -24.094 -2.969 1 88.69 111 SER A N 1
ATOM 831 C CA . SER A 1 111 ? -2.469 -25.406 -3.289 1 88.69 111 SER A CA 1
ATOM 832 C C . SER A 1 111 ? -3.9 -25.281 -3.801 1 88.69 111 SER A C 1
ATOM 834 O O . SER A 1 111 ? -4.316 -26.047 -4.672 1 88.69 111 SER A O 1
ATOM 836 N N . HIS A 1 112 ? -4.586 -24.312 -3.283 1 84.88 112 HIS A N 1
ATOM 837 C CA . HIS A 1 112 ? -5.965 -24.141 -3.719 1 84.88 112 HIS A CA 1
ATOM 838 C C . HIS A 1 112 ? -6.031 -23.688 -5.176 1 84.88 112 HIS A C 1
ATOM 840 O O . HIS A 1 112 ? -6.996 -24 -5.879 1 84.88 112 HIS A O 1
ATOM 846 N N . ALA A 1 113 ? -4.941 -23.078 -5.633 1 87.94 113 ALA A N 1
ATOM 847 C CA . ALA A 1 113 ? -4.902 -22.594 -7.008 1 87.94 113 ALA A CA 1
ATOM 848 C C . ALA A 1 113 ? -4.008 -23.469 -7.879 1 87.94 113 ALA A C 1
ATOM 850 O O . ALA A 1 113 ? -3.9 -23.25 -9.086 1 87.94 113 ALA A O 1
ATOM 851 N N . GLY A 1 114 ? -3.303 -24.391 -7.254 1 87.44 114 GLY A N 1
ATOM 852 C CA . GLY A 1 114 ? -2.391 -25.266 -7.977 1 87.44 114 GLY A CA 1
ATOM 853 C C . GLY A 1 114 ? -1.087 -24.578 -8.352 1 87.44 114 GLY A C 1
ATOM 854 O O . GLY A 1 114 ? -0.409 -25 -9.289 1 87.44 114 GLY A O 1
ATOM 855 N N . TRP A 1 115 ? -0.746 -23.5 -7.762 1 91.94 115 TRP A N 1
ATOM 856 C CA . TRP A 1 115 ? 0.507 -22.797 -8.008 1 91.94 115 TRP A CA 1
ATOM 857 C C . TRP A 1 115 ? 1.634 -23.359 -7.156 1 91.94 115 TRP A C 1
ATOM 859 O O . TRP A 1 115 ? 1.63 -23.219 -5.934 1 91.94 115 TRP A O 1
ATOM 869 N N . LEU A 1 116 ? 2.645 -23.844 -7.746 1 91.31 116 LEU A N 1
ATOM 870 C CA . LEU A 1 116 ? 3.756 -24.469 -7.035 1 91.31 116 LEU A CA 1
ATOM 871 C C . LEU A 1 116 ? 4.797 -23.422 -6.637 1 91.31 116 LEU A C 1
ATOM 873 O O . LEU A 1 116 ? 4.984 -22.438 -7.34 1 91.31 116 LEU A O 1
ATOM 877 N N . PRO A 1 117 ? 5.438 -23.703 -5.465 1 93.81 117 PRO A N 1
ATOM 878 C CA . PRO A 1 117 ? 6.543 -22.812 -5.105 1 93.81 117 PRO A CA 1
ATOM 879 C C . PRO A 1 117 ? 7.707 -22.891 -6.09 1 93.81 117 PRO A C 1
ATOM 881 O O . PRO A 1 117 ? 8.008 -23.969 -6.617 1 93.81 117 PRO A O 1
ATOM 884 N N . ILE A 1 118 ? 8.391 -21.828 -6.297 1 91.75 118 ILE A N 1
ATOM 885 C CA . ILE A 1 118 ? 9.43 -21.812 -7.316 1 91.75 118 ILE A CA 1
ATOM 886 C C . ILE A 1 118 ? 10.781 -21.531 -6.668 1 91.75 118 ILE A C 1
ATOM 888 O O . ILE A 1 118 ? 11.828 -21.688 -7.305 1 91.75 118 ILE A O 1
ATOM 892 N N . CYS A 1 119 ? 10.852 -21.203 -5.449 1 92.56 119 CYS A N 1
ATOM 893 C CA . CYS A 1 119 ? 12.07 -20.703 -4.816 1 92.56 119 CYS A CA 1
ATOM 894 C C . CYS A 1 119 ? 13.102 -21.828 -4.672 1 92.56 119 CYS A C 1
ATOM 896 O O . CYS A 1 119 ? 14.297 -21.562 -4.543 1 92.56 119 CYS A O 1
ATOM 898 N N . ASP A 1 120 ? 12.641 -23.016 -4.699 1 88.38 120 ASP A N 1
ATOM 899 C CA . ASP A 1 120 ? 13.586 -24.125 -4.676 1 88.38 120 ASP A CA 1
ATOM 900 C C . ASP A 1 120 ? 14.367 -24.219 -5.98 1 88.38 120 ASP A C 1
ATOM 902 O O . ASP A 1 120 ? 15.523 -24.656 -5.992 1 88.38 120 ASP A O 1
ATOM 906 N N . GLN A 1 121 ? 13.75 -23.75 -7.023 1 85.06 121 GLN A N 1
ATOM 907 C CA . GLN A 1 121 ? 14.352 -23.797 -8.352 1 85.06 121 GLN A CA 1
ATOM 908 C C . GLN A 1 121 ? 15.234 -22.578 -8.602 1 85.06 121 GLN A C 1
ATOM 910 O O . GLN A 1 121 ? 16.234 -22.672 -9.312 1 85.06 121 GLN A O 1
ATOM 915 N N . VAL A 1 122 ? 14.867 -21.484 -8.039 1 90.38 122 VAL A N 1
ATOM 916 C CA . VAL A 1 122 ? 15.602 -20.25 -8.273 1 90.38 122 VAL A CA 1
ATOM 917 C C . VAL A 1 122 ? 15.922 -19.562 -6.945 1 90.38 122 VAL A C 1
ATOM 919 O O . VAL A 1 122 ? 15.523 -18.422 -6.715 1 90.38 122 VAL A O 1
ATOM 922 N N . PRO A 1 123 ? 16.734 -20.141 -6.113 1 92 123 PRO A N 1
ATOM 923 C CA . PRO A 1 123 ? 16.969 -19.641 -4.762 1 92 123 PRO A CA 1
ATOM 924 C C . PRO A 1 123 ? 17.688 -18.297 -4.762 1 92 123 PRO A C 1
ATOM 926 O O . PRO A 1 123 ? 17.438 -17.453 -3.891 1 92 123 PRO A O 1
ATOM 929 N N . LYS A 1 124 ? 18.625 -18.078 -5.625 1 93.5 124 LYS A N 1
ATOM 930 C CA . LYS A 1 124 ? 19.344 -16.797 -5.672 1 93.5 124 LYS A CA 1
ATOM 931 C C . LYS A 1 124 ? 18.391 -15.641 -5.945 1 93.5 124 LYS A C 1
ATOM 933 O O . LYS A 1 124 ? 18.5 -14.578 -5.324 1 93.5 124 LYS A O 1
ATOM 938 N N . PHE A 1 125 ? 17.562 -15.883 -6.906 1 94.88 125 PHE A N 1
ATOM 939 C CA . PHE A 1 125 ? 16.531 -14.883 -7.199 1 94.88 125 PHE A CA 1
ATOM 940 C C . PHE A 1 125 ? 15.688 -14.602 -5.969 1 94.88 125 PHE A C 1
ATOM 942 O O . PHE A 1 125 ? 15.492 -13.445 -5.586 1 94.88 125 PHE A O 1
ATOM 949 N N . CYS A 1 126 ? 15.25 -15.602 -5.273 1 95.31 126 CYS A N 1
ATOM 950 C CA . CYS A 1 126 ? 14.367 -15.445 -4.121 1 95.31 126 CYS A CA 1
ATOM 951 C C . CYS A 1 126 ? 15.102 -14.781 -2.959 1 95.31 126 CYS A C 1
ATOM 953 O O . CYS A 1 126 ? 14.508 -14.008 -2.209 1 95.31 126 CYS A O 1
ATOM 955 N N . ASP A 1 127 ? 16.359 -15.055 -2.809 1 94.94 127 ASP A N 1
ATOM 956 C CA . ASP A 1 127 ? 17.156 -14.398 -1.785 1 94.94 127 ASP A CA 1
ATOM 957 C C . ASP A 1 127 ? 17.281 -12.898 -2.061 1 94.94 127 ASP A C 1
ATOM 959 O O . ASP A 1 127 ? 17.125 -12.086 -1.147 1 94.94 127 ASP A O 1
ATOM 963 N N . HIS A 1 128 ? 17.531 -12.594 -3.293 1 95.75 128 HIS A N 1
ATOM 964 C CA . HIS A 1 128 ? 17.594 -11.188 -3.689 1 95.75 128 HIS A CA 1
ATOM 965 C C . HIS A 1 128 ? 16.25 -10.492 -3.455 1 95.75 128 HIS A C 1
ATOM 967 O O . HIS A 1 128 ? 16.219 -9.383 -2.92 1 95.75 128 HIS A O 1
ATOM 973 N N . VAL A 1 129 ? 15.203 -11.156 -3.818 1 96.44 129 VAL A N 1
ATOM 974 C CA . VAL A 1 129 ? 13.867 -10.602 -3.623 1 96.44 129 VAL A CA 1
ATOM 975 C C . VAL A 1 129 ? 13.617 -10.359 -2.137 1 96.44 129 VAL A C 1
ATOM 977 O O . VAL A 1 129 ? 13.148 -9.289 -1.744 1 96.44 129 VAL A O 1
ATOM 980 N N . THR A 1 130 ? 13.984 -11.312 -1.335 1 96.88 130 THR A N 1
ATOM 981 C CA . THR A 1 130 ? 13.789 -11.195 0.106 1 96.88 130 THR A CA 1
ATOM 982 C C . THR A 1 130 ? 14.578 -10.016 0.665 1 96.88 130 THR A C 1
ATOM 984 O O . THR A 1 130 ? 14.039 -9.211 1.435 1 96.88 130 THR A O 1
ATOM 987 N N . GLY A 1 131 ? 15.773 -9.969 0.3 1 96.94 131 GLY A N 1
ATOM 988 C CA . GLY A 1 131 ? 16.594 -8.836 0.727 1 96.94 131 GLY A CA 1
ATOM 989 C C . GLY A 1 131 ? 16.031 -7.5 0.29 1 96.94 131 GLY A C 1
ATOM 990 O O . GLY A 1 131 ? 15.992 -6.547 1.073 1 96.94 131 GLY A O 1
ATOM 991 N N . SER A 1 132 ? 15.633 -7.434 -0.948 1 98.31 132 SER A N 1
ATOM 992 C CA . SER A 1 132 ? 15.047 -6.211 -1.484 1 98.31 132 SER A CA 1
ATOM 993 C C . SER A 1 132 ? 13.773 -5.832 -0.727 1 98.31 132 SER A C 1
ATOM 995 O O . SER A 1 132 ? 13.578 -4.66 -0.389 1 98.31 132 SER A O 1
ATOM 997 N N . LEU A 1 133 ? 12.969 -6.832 -0.407 1 98.06 133 LEU A N 1
ATOM 998 C CA . LEU A 1 133 ? 11.711 -6.578 0.274 1 98.06 133 LEU A CA 1
ATOM 999 C C . LEU A 1 133 ? 11.945 -6.109 1.706 1 98.06 133 LEU A C 1
ATOM 1001 O O . LEU A 1 133 ? 11.188 -5.289 2.229 1 98.06 133 LEU A O 1
ATOM 1005 N N . ILE A 1 134 ? 12.922 -6.613 2.348 1 97.81 134 ILE A N 1
ATOM 1006 C CA . ILE A 1 134 ? 13.281 -6.141 3.68 1 97.81 134 ILE A CA 1
ATOM 1007 C C . ILE A 1 134 ? 13.664 -4.664 3.617 1 97.81 134 ILE A C 1
ATOM 1009 O O . ILE A 1 134 ? 13.219 -3.863 4.441 1 97.81 134 ILE A O 1
ATOM 1013 N N . ALA A 1 135 ? 14.453 -4.355 2.66 1 97.94 135 ALA A N 1
ATOM 1014 C CA . ALA A 1 135 ? 14.852 -2.961 2.475 1 97.94 135 ALA A CA 1
ATOM 1015 C C . ALA A 1 135 ? 13.641 -2.082 2.166 1 97.94 135 ALA A C 1
ATOM 1017 O O . ALA A 1 135 ? 13.492 -1.004 2.744 1 97.94 135 ALA A O 1
ATOM 1018 N N . GLY A 1 136 ? 12.836 -2.555 1.275 1 97.81 136 GLY A N 1
ATOM 1019 C CA . GLY A 1 136 ? 11.648 -1.798 0.922 1 97.81 136 GLY A CA 1
ATOM 1020 C C . GLY A 1 136 ? 10.688 -1.614 2.084 1 97.81 136 GLY A C 1
ATOM 1021 O O . GLY A 1 136 ? 10.117 -0.537 2.26 1 97.81 136 GLY A O 1
ATOM 1022 N N . PHE A 1 137 ? 10.477 -2.645 2.863 1 97.56 137 PHE A N 1
ATOM 1023 C CA . PHE A 1 137 ? 9.633 -2.562 4.047 1 97.56 137 PHE A CA 1
ATOM 1024 C C . PHE A 1 137 ? 10.203 -1.57 5.055 1 97.56 137 PHE A C 1
ATOM 1026 O O . PHE A 1 137 ? 9.461 -0.787 5.652 1 97.56 137 PHE A O 1
ATOM 1033 N N . SER A 1 138 ? 11.422 -1.648 5.223 1 97.62 138 SER A N 1
ATOM 1034 C CA . SER A 1 138 ? 12.094 -0.688 6.098 1 97.62 138 SER A CA 1
ATOM 1035 C C . SER A 1 138 ? 11.859 0.743 5.625 1 97.62 138 SER A C 1
ATOM 1037 O O . SER A 1 138 ? 11.609 1.637 6.434 1 97.62 138 SER A O 1
ATOM 1039 N N . ALA A 1 139 ? 11.992 0.94 4.328 1 97.81 139 ALA A N 1
ATOM 1040 C CA . ALA A 1 139 ? 11.734 2.264 3.762 1 97.81 139 ALA A CA 1
ATOM 1041 C C . ALA A 1 139 ? 10.328 2.742 4.098 1 97.81 139 ALA A C 1
ATOM 1043 O O . ALA A 1 139 ? 10.133 3.9 4.48 1 97.81 139 ALA A O 1
ATOM 1044 N N . ALA A 1 140 ? 9.383 1.855 3.986 1 96.94 140 ALA A N 1
ATOM 1045 C CA . ALA A 1 140 ? 7.996 2.205 4.289 1 96.94 140 ALA A CA 1
ATOM 1046 C C . ALA A 1 140 ? 7.84 2.604 5.754 1 96.94 140 ALA A C 1
ATOM 1048 O O . ALA A 1 140 ? 7.129 3.564 6.066 1 96.94 140 ALA A O 1
ATOM 1049 N N . ILE A 1 141 ? 8.461 1.909 6.613 1 97.25 141 ILE A N 1
ATOM 1050 C CA . ILE A 1 141 ? 8.398 2.211 8.039 1 97.25 141 ILE A CA 1
ATOM 1051 C C . ILE A 1 141 ? 9.023 3.578 8.305 1 97.25 141 ILE A C 1
ATOM 1053 O O . ILE A 1 141 ? 8.469 4.391 9.047 1 97.25 141 ILE A O 1
ATOM 1057 N N . VAL A 1 142 ? 10.141 3.818 7.73 1 97.12 142 VAL A N 1
ATOM 1058 C CA . VAL A 1 142 ? 10.828 5.094 7.926 1 97.12 142 VAL A CA 1
ATOM 1059 C C . VAL A 1 142 ? 9.953 6.234 7.426 1 97.12 142 VAL A C 1
ATOM 1061 O O . VAL A 1 142 ? 9.844 7.277 8.078 1 97.12 142 VAL A O 1
ATOM 1064 N N . TYR A 1 143 ? 9.312 6.059 6.309 1 97 143 TYR A N 1
ATOM 1065 C CA . TYR A 1 143 ? 8.438 7.098 5.77 1 97 143 TYR A CA 1
ATOM 1066 C C . TYR A 1 143 ? 7.23 7.32 6.668 1 97 143 TYR A C 1
ATOM 1068 O O . TYR A 1 143 ? 6.73 8.438 6.785 1 97 143 TYR A O 1
ATOM 1076 N N . LEU A 1 144 ? 6.758 6.234 7.215 1 96.19 144 LEU A N 1
ATOM 1077 C CA . LEU A 1 144 ? 5.668 6.383 8.172 1 96.19 144 LEU A CA 1
ATOM 1078 C C . LEU A 1 144 ? 6.098 7.242 9.359 1 96.19 144 LEU A C 1
ATOM 1080 O O . LEU A 1 144 ? 5.395 8.188 9.734 1 96.19 144 LEU A O 1
ATOM 1084 N N . VAL A 1 145 ? 7.199 6.938 9.891 1 96.19 145 VAL A N 1
ATOM 1085 C CA . VAL A 1 145 ? 7.727 7.688 11.023 1 96.19 145 VAL A CA 1
ATOM 1086 C C . VAL A 1 145 ? 7.953 9.141 10.625 1 96.19 145 VAL A C 1
ATOM 1088 O O . VAL A 1 145 ? 7.609 10.062 11.375 1 96.19 145 VAL A O 1
ATOM 1091 N N . LEU A 1 146 ? 8.508 9.32 9.484 1 94.44 146 LEU A N 1
ATOM 1092 C CA . LEU A 1 146 ? 8.766 10.664 8.969 1 94.44 146 LEU A CA 1
ATOM 1093 C C . LEU A 1 146 ? 7.473 11.461 8.859 1 94.44 146 LEU A C 1
ATOM 1095 O O . LEU A 1 146 ? 7.41 12.617 9.289 1 94.44 146 LEU A O 1
ATOM 1099 N N . ASN A 1 147 ? 6.465 10.852 8.273 1 93.81 147 ASN A N 1
ATOM 1100 C CA . ASN A 1 147 ? 5.176 11.516 8.125 1 93.81 147 ASN A CA 1
ATOM 1101 C C . ASN A 1 147 ? 4.562 11.859 9.477 1 93.81 147 ASN A C 1
ATOM 1103 O O . ASN A 1 147 ? 4.074 12.977 9.68 1 93.81 147 ASN A O 1
ATOM 1107 N N . LEU A 1 148 ? 4.598 10.93 10.375 1 93 148 LEU A N 1
ATOM 1108 C CA . LEU A 1 148 ? 4.023 11.164 11.703 1 93 148 LEU A CA 1
ATOM 1109 C C . LEU A 1 148 ? 4.785 12.258 12.438 1 93 148 LEU A C 1
ATOM 1111 O O . LEU A 1 148 ? 4.176 13.133 13.062 1 93 148 LEU A O 1
ATOM 1115 N N . TYR A 1 149 ? 6.031 12.203 12.359 1 92.06 149 TYR A N 1
ATOM 1116 C CA . TYR A 1 149 ? 6.867 13.227 12.984 1 92.06 149 TYR A CA 1
ATOM 1117 C C . TYR A 1 149 ? 6.547 14.602 12.43 1 92.06 149 TYR A C 1
ATOM 1119 O O . TYR A 1 149 ? 6.348 15.555 13.188 1 92.06 149 TYR A O 1
ATOM 1127 N N . SER A 1 150 ? 6.516 14.719 11.148 1 89 150 SER A N 1
ATOM 1128 C CA . SER A 1 150 ? 6.223 15.992 10.492 1 89 150 SER A CA 1
ATOM 1129 C C . SER A 1 150 ? 4.848 16.516 10.891 1 89 150 SER A C 1
ATOM 1131 O O . SER A 1 150 ? 4.672 17.719 11.109 1 89 150 SER A O 1
ATOM 1133 N N . LEU A 1 151 ? 3.914 15.703 10.984 1 88.44 151 LEU A N 1
ATOM 1134 C CA . LEU A 1 151 ? 2.561 16.109 11.352 1 88.44 151 LEU A CA 1
ATOM 1135 C C . LEU A 1 151 ? 2.502 16.562 12.805 1 88.44 151 LEU A C 1
ATOM 1137 O O . LEU A 1 151 ? 1.813 17.547 13.117 1 88.44 151 LEU A O 1
ATOM 1141 N N . LEU A 1 152 ? 3.248 15.922 13.648 1 88 152 LEU A N 1
ATOM 1142 C CA . LEU A 1 152 ? 3.277 16.328 15.047 1 88 152 LEU A CA 1
ATOM 1143 C C . LEU A 1 152 ? 3.887 17.703 15.203 1 88 152 LEU A C 1
ATOM 1145 O O . LEU A 1 152 ? 3.391 18.531 15.984 1 88 152 LEU A O 1
ATOM 1149 N N . VAL A 1 153 ? 4.832 17.938 14.438 1 84.31 153 VAL A N 1
ATOM 1150 C CA . VAL A 1 153 ? 5.535 19.203 14.516 1 84.31 153 VAL A CA 1
ATOM 1151 C C . VAL A 1 153 ? 4.648 20.312 13.961 1 84.31 153 VAL A C 1
ATOM 1153 O O . VAL A 1 153 ? 4.59 21.406 14.531 1 84.31 153 VAL A O 1
ATOM 1156 N N . VAL A 1 154 ? 3.99 20.062 12.922 1 81.56 154 VAL A N 1
ATOM 1157 C CA . VAL A 1 154 ? 3.172 21.062 12.266 1 81.56 154 VAL A CA 1
ATOM 1158 C C . VAL A 1 154 ? 1.92 21.344 13.094 1 81.56 154 VAL A C 1
ATOM 1160 O O . VAL A 1 154 ? 1.425 22.469 13.133 1 81.56 154 VAL A O 1
ATOM 1163 N N . LEU A 1 155 ? 1.429 20.391 13.805 1 82.12 155 LEU A N 1
ATOM 1164 C CA . LEU A 1 155 ? 0.189 20.547 14.555 1 82.12 155 LEU A CA 1
ATOM 1165 C C . LEU A 1 155 ? 0.463 21.094 15.953 1 82.12 155 LEU A C 1
ATOM 1167 O O . LEU A 1 155 ? -0.454 21.562 16.625 1 82.12 155 LEU A O 1
ATOM 1171 N N . ALA A 1 156 ? 1.629 21.156 16.391 1 80.5 156 ALA A N 1
ATOM 1172 C CA . ALA A 1 156 ? 1.983 21.594 17.75 1 80.5 156 ALA A CA 1
ATOM 1173 C C . ALA A 1 156 ? 1.549 23.031 17.984 1 80.5 156 ALA A C 1
ATOM 1175 O O . ALA A 1 156 ? 0.946 23.344 19 1 80.5 156 ALA A O 1
ATOM 1176 N N . PRO A 1 157 ? 1.795 23.922 17 1 74.81 157 PRO A N 1
ATOM 1177 C CA . PRO A 1 157 ? 1.399 25.312 17.234 1 74.81 157 PRO A CA 1
ATOM 1178 C C . PRO A 1 157 ? -0.113 25.516 17.172 1 74.81 157 PRO A C 1
ATOM 1180 O O . PRO A 1 157 ? -0.632 26.5 17.688 1 74.81 157 PRO A O 1
ATOM 1183 N N . LEU A 1 158 ? -0.766 24.781 16.562 1 70.06 158 LEU A N 1
ATOM 1184 C CA . LEU A 1 158 ? -2.201 24.938 16.359 1 70.06 158 LEU A CA 1
ATOM 1185 C C . LEU A 1 158 ? -2.979 24.469 17.594 1 70.06 158 LEU A C 1
ATOM 1187 O O . LEU A 1 158 ? -4.137 24.844 17.781 1 70.06 158 LEU A O 1
ATOM 1191 N N . PHE A 1 159 ? -2.391 23.734 18.359 1 66.38 159 PHE A N 1
ATOM 1192 C CA . PHE A 1 159 ? -3.057 23.25 19.562 1 66.38 159 PHE A CA 1
ATOM 1193 C C . PHE A 1 159 ? -2.16 23.438 20.781 1 66.38 159 PHE A C 1
ATOM 1195 O O . PHE A 1 159 ? -1.566 22.469 21.266 1 66.38 159 PHE A O 1
ATOM 1202 N N . PRO A 1 160 ? -2.051 24.828 21.109 1 58.41 160 PRO A N 1
ATOM 1203 C CA . PRO A 1 160 ? -1.177 25.109 22.25 1 58.41 160 PRO A CA 1
ATOM 1204 C C . PRO A 1 160 ? -1.631 24.406 23.531 1 58.41 160 PRO A C 1
ATOM 1206 O O . PRO A 1 160 ? -2.832 24.219 23.734 1 58.41 160 PRO A O 1
ATOM 1209 N N . VAL A 1 161 ? -0.892 23.359 23.906 1 50.69 161 VAL A N 1
ATOM 1210 C CA . VAL A 1 161 ? -1.164 22.828 25.25 1 50.69 161 VAL A CA 1
ATOM 1211 C C . VAL A 1 161 ? -1.364 23.984 26.219 1 50.69 161 VAL A C 1
ATOM 1213 O O . VAL A 1 161 ? -0.569 24.938 26.25 1 50.69 161 VAL A O 1
ATOM 1216 N N . LYS A 1 162 ? -2.641 24.422 26.453 1 53.06 162 LYS A N 1
ATOM 1217 C CA . LYS A 1 162 ? -2.873 25.359 27.547 1 53.06 162 LYS A CA 1
ATOM 1218 C C . LYS A 1 162 ? -1.905 25.109 28.688 1 53.06 162 LYS A C 1
ATOM 1220 O O . LYS A 1 162 ? -1.765 23.984 29.156 1 53.06 162 LYS A O 1
ATOM 1225 N N . PRO A 1 163 ? -1.083 26.219 29.172 1 44.53 163 PRO A N 1
ATOM 1226 C CA . PRO A 1 163 ? -0.398 26.047 30.453 1 44.53 163 PRO A CA 1
ATOM 1227 C C . PRO A 1 163 ? -1.362 25.781 31.609 1 44.53 163 PRO A C 1
ATOM 1229 O O . PRO A 1 163 ? -2.527 26.188 31.547 1 44.53 163 PRO A O 1
ATOM 1232 N N . MET B 1 1 ? -16.562 29.219 6.191 1 61.41 1 MET B N 1
ATOM 1233 C CA . MET B 1 1 ? -15.328 28.547 5.797 1 61.41 1 MET B CA 1
ATOM 1234 C C . MET B 1 1 ? -15.109 27.281 6.625 1 61.41 1 MET B C 1
ATOM 1236 O O . MET B 1 1 ? -14.922 26.188 6.074 1 61.41 1 MET B O 1
ATOM 1240 N N . ALA B 1 2 ? -15.383 27.422 7.914 1 72.38 2 ALA B N 1
ATOM 1241 C CA . ALA B 1 2 ? -15.227 26.281 8.82 1 72.38 2 ALA B CA 1
ATOM 1242 C C . ALA B 1 2 ? -16.328 25.25 8.609 1 72.38 2 ALA B C 1
ATOM 1244 O O . ALA B 1 2 ? -16.078 24.047 8.594 1 72.38 2 ALA B O 1
ATOM 1245 N N . LYS B 1 3 ? -17.5 25.797 8.305 1 79.69 3 LYS B N 1
ATOM 1246 C CA . LYS B 1 3 ? -18.625 24.891 8.117 1 79.69 3 LYS B CA 1
ATOM 1247 C C . LYS B 1 3 ? -18.453 24.062 6.852 1 79.69 3 LYS B C 1
ATOM 1249 O O . LYS B 1 3 ? -18.719 22.859 6.848 1 79.69 3 LYS B O 1
ATOM 1254 N N . THR B 1 4 ? -18.062 24.625 5.801 1 82.12 4 THR B N 1
ATOM 1255 C CA . THR B 1 4 ? -17.875 23.953 4.527 1 82.12 4 THR B CA 1
ATOM 1256 C C . THR B 1 4 ? -16.781 22.891 4.645 1 82.12 4 THR B C 1
ATOM 1258 O O . THR B 1 4 ? -16.922 21.781 4.113 1 82.12 4 THR B O 1
ATOM 1261 N N . LYS B 1 5 ? -15.859 23.234 5.34 1 83.31 5 LYS B N 1
ATOM 1262 C CA . LYS B 1 5 ? -14.766 22.281 5.551 1 83.31 5 LYS B CA 1
ATOM 1263 C C . LYS B 1 5 ? -15.258 21.031 6.281 1 83.31 5 LYS B C 1
ATOM 1265 O O . LYS B 1 5 ? -14.883 19.922 5.922 1 83.31 5 LYS B O 1
ATOM 1270 N N . ARG B 1 6 ? -16.125 21.312 7.156 1 83.81 6 ARG B N 1
ATOM 1271 C CA . ARG B 1 6 ? -16.641 20.188 7.941 1 83.81 6 ARG B CA 1
ATOM 1272 C C . ARG B 1 6 ? -17.547 19.297 7.098 1 83.81 6 ARG B C 1
ATOM 1274 O O . ARG B 1 6 ? -17.484 18.078 7.207 1 83.81 6 ARG B O 1
ATOM 1281 N N . ILE B 1 7 ? -18.328 19.906 6.297 1 87.62 7 ILE B N 1
ATOM 1282 C CA . ILE B 1 7 ? -19.234 19.172 5.441 1 87.62 7 ILE B CA 1
ATOM 1283 C C . ILE B 1 7 ? -18.453 18.328 4.445 1 87.62 7 ILE B C 1
ATOM 1285 O O . ILE B 1 7 ? -18.766 17.156 4.215 1 87.62 7 ILE B O 1
ATOM 1289 N N . ILE B 1 8 ? -17.453 18.875 3.85 1 90.12 8 ILE B N 1
ATOM 1290 C CA . ILE B 1 8 ? -16.641 18.172 2.877 1 90.12 8 ILE B CA 1
ATOM 1291 C C . ILE B 1 8 ? -15.945 16.984 3.549 1 90.12 8 ILE B C 1
ATOM 1293 O O . ILE B 1 8 ? -15.914 15.891 3 1 90.12 8 ILE B O 1
ATOM 1297 N N . THR B 1 9 ? -15.469 17.203 4.707 1 89.56 9 THR B N 1
ATOM 1298 C CA . THR B 1 9 ? -14.781 16.141 5.438 1 89.56 9 THR B CA 1
ATOM 1299 C C . THR B 1 9 ? -15.75 15.016 5.789 1 89.56 9 THR B C 1
ATOM 1301 O O . THR B 1 9 ? -15.414 13.836 5.648 1 89.56 9 THR B O 1
ATOM 1304 N N . ILE B 1 10 ? -16.953 15.367 6.164 1 90.06 10 ILE B N 1
ATOM 1305 C CA . ILE B 1 10 ? -17.953 14.367 6.531 1 90.06 10 ILE B CA 1
ATOM 1306 C C . ILE B 1 10 ? -18.359 13.57 5.297 1 90.06 10 ILE B C 1
ATOM 1308 O O . ILE B 1 10 ? -18.516 12.344 5.363 1 90.06 10 ILE B O 1
ATOM 1312 N N . LEU B 1 11 ? -18.453 14.211 4.215 1 93.56 11 LEU B N 1
ATOM 1313 C CA . LEU B 1 11 ? -18.828 13.547 2.973 1 93.56 11 LEU B CA 1
ATOM 1314 C C . LEU B 1 11 ? -17.734 12.578 2.525 1 93.56 11 LEU B C 1
ATOM 1316 O O . LEU B 1 11 ? -18.031 11.453 2.119 1 93.56 11 LEU B O 1
ATOM 1320 N N . LEU B 1 12 ? -16.531 13.016 2.6 1 94.88 12 LEU B N 1
ATOM 1321 C CA . LEU B 1 12 ? -15.406 12.164 2.217 1 94.88 12 LEU B CA 1
ATOM 1322 C C . LEU B 1 12 ? -15.305 10.961 3.146 1 94.88 12 LEU B C 1
ATOM 1324 O O . LEU B 1 12 ? -15.031 9.844 2.695 1 94.88 12 LEU B O 1
ATOM 1328 N N . ARG B 1 13 ? -15.586 11.18 4.375 1 94.75 13 ARG B N 1
ATOM 1329 C CA . ARG B 1 13 ? -15.508 10.086 5.336 1 94.75 13 ARG B CA 1
ATOM 1330 C C . ARG B 1 13 ? -16.641 9.078 5.113 1 94.75 13 ARG B C 1
ATOM 1332 O O . ARG B 1 13 ? 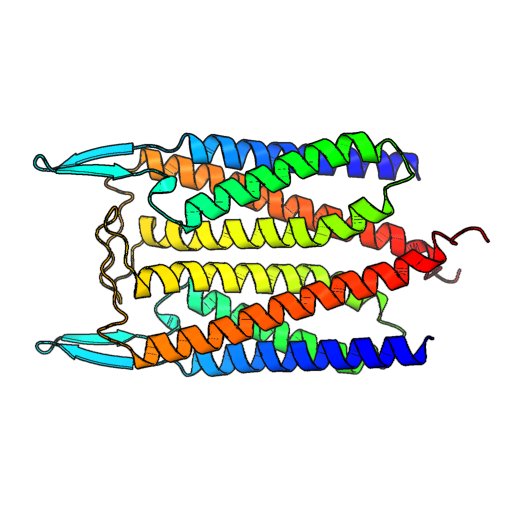-16.438 7.871 5.262 1 94.75 13 ARG B O 1
ATOM 1339 N N . LEU B 1 14 ? -17.734 9.578 4.762 1 95.44 14 LEU B N 1
ATOM 1340 C CA . LEU B 1 14 ? -18.859 8.695 4.477 1 95.44 14 LEU B CA 1
ATOM 1341 C C . LEU B 1 14 ? -18.594 7.859 3.229 1 95.44 14 LEU B C 1
ATOM 1343 O O . LEU B 1 14 ? -18.891 6.66 3.203 1 95.44 14 LEU B O 1
ATOM 1347 N N . LEU B 1 15 ? -18.047 8.5 2.275 1 97.19 15 LEU B N 1
ATOM 1348 C CA . LEU B 1 15 ? -17.688 7.785 1.053 1 97.19 15 LEU B CA 1
ATOM 1349 C C . LEU B 1 15 ? -16.641 6.715 1.334 1 97.19 15 LEU B C 1
ATOM 1351 O O . LEU B 1 15 ? -16.75 5.59 0.833 1 97.19 15 LEU B O 1
ATOM 1355 N N . ALA B 1 16 ? -15.648 7.117 2.115 1 97 16 ALA B N 1
ATOM 1356 C CA . ALA B 1 16 ? -14.602 6.168 2.473 1 97 16 ALA B CA 1
ATOM 1357 C C . ALA B 1 16 ? -15.172 4.992 3.258 1 97 16 ALA B C 1
ATOM 1359 O O . ALA B 1 16 ? -14.82 3.838 3 1 97 16 ALA B O 1
ATOM 1360 N N . LEU B 1 17 ? -16.031 5.238 4.145 1 97.12 17 LEU B N 1
ATOM 1361 C CA . LEU B 1 17 ? -16.656 4.191 4.945 1 97.12 17 LEU B CA 1
ATOM 1362 C C . LEU B 1 17 ? -17.484 3.26 4.07 1 97.12 17 LEU B C 1
ATOM 1364 O O . LEU B 1 17 ? -17.375 2.037 4.176 1 97.12 17 LEU B O 1
ATOM 1368 N N . GLY B 1 18 ? -18.25 3.848 3.242 1 97.75 18 GLY B N 1
ATOM 1369 C CA . GLY B 1 18 ? -19.047 3.037 2.328 1 97.75 18 GLY B CA 1
ATOM 1370 C C . GLY B 1 18 ? -18.203 2.152 1.433 1 97.75 18 GLY B C 1
ATOM 1371 O O . GLY B 1 18 ? -18.531 0.983 1.217 1 97.75 18 GLY B O 1
ATOM 1372 N N . ALA B 1 19 ? -17.172 2.688 0.901 1 98.38 19 ALA B N 1
ATOM 1373 C CA . ALA B 1 19 ? -16.297 1.947 -0.009 1 98.38 19 ALA B CA 1
ATOM 1374 C C . ALA B 1 19 ? -15.586 0.812 0.717 1 98.38 19 ALA B C 1
ATOM 1376 O O . ALA B 1 19 ? -15.523 -0.313 0.215 1 98.38 19 ALA B O 1
ATOM 1377 N N . THR B 1 20 ? -15.062 1.097 1.907 1 98.5 20 THR B N 1
ATOM 1378 C CA . THR B 1 20 ? -14.336 0.07 2.65 1 98.5 20 THR B CA 1
ATOM 1379 C C . THR B 1 20 ? -15.289 -1.027 3.121 1 98.5 20 THR B C 1
ATOM 1381 O O . THR B 1 20 ? -14.953 -2.211 3.076 1 98.5 20 THR B O 1
ATOM 1384 N N . LEU B 1 21 ? -16.438 -0.661 3.535 1 98 21 LEU B N 1
ATOM 1385 C CA . LEU B 1 21 ? -17.422 -1.64 3.973 1 98 21 LEU B CA 1
ATOM 1386 C C . LEU B 1 21 ? -17.875 -2.514 2.809 1 98 21 LEU B C 1
ATOM 1388 O O . LEU B 1 21 ? -17.953 -3.736 2.939 1 98 21 LEU B O 1
ATOM 1392 N N . SER B 1 22 ? -18.156 -1.888 1.727 1 98.19 22 SER B N 1
ATOM 1393 C CA . SER B 1 22 ? -18.547 -2.639 0.54 1 98.19 22 SER B CA 1
ATOM 1394 C C . SER B 1 22 ? -17.453 -3.6 0.103 1 98.19 22 SER B C 1
ATOM 1396 O O . SER B 1 22 ? -17.719 -4.75 -0.241 1 98.19 22 SER B O 1
ATOM 1398 N N . ALA B 1 23 ? -16.219 -3.086 0.082 1 98.44 23 ALA B N 1
ATOM 1399 C CA . ALA B 1 23 ? -15.086 -3.932 -0.284 1 98.44 23 ALA B CA 1
ATOM 1400 C C . ALA B 1 23 ? -14.992 -5.152 0.625 1 98.44 23 ALA B C 1
ATOM 1402 O O . ALA B 1 23 ? -14.781 -6.273 0.153 1 98.44 23 ALA B O 1
ATOM 1403 N N . THR B 1 24 ? -15.172 -4.922 1.883 1 97.88 24 THR B N 1
ATOM 1404 C CA . THR B 1 24 ? -15.094 -6 2.863 1 97.88 24 THR B CA 1
ATOM 1405 C C . THR B 1 24 ? -16.219 -7.012 2.645 1 97.88 24 THR B C 1
ATOM 1407 O O . THR B 1 24 ? -15.961 -8.211 2.52 1 97.88 24 THR B O 1
ATOM 1410 N N . VAL B 1 25 ? -17.406 -6.57 2.525 1 97.31 25 VAL B N 1
ATOM 1411 C CA . VAL B 1 25 ? -18.562 -7.441 2.422 1 97.31 25 VAL B CA 1
ATOM 1412 C C . VAL B 1 25 ? -18.5 -8.227 1.115 1 97.31 25 VAL B C 1
ATOM 1414 O O . VAL B 1 25 ? -18.719 -9.445 1.105 1 97.31 25 VAL B O 1
ATOM 1417 N N . VAL B 1 26 ? -18.203 -7.582 0.037 1 97.44 26 VAL B N 1
ATOM 1418 C CA . VAL B 1 26 ? -18.172 -8.242 -1.266 1 97.44 26 VAL B CA 1
ATOM 1419 C C . VAL B 1 26 ? -17.062 -9.297 -1.28 1 97.44 26 VAL B C 1
ATOM 1421 O O . VAL B 1 26 ? -17.234 -10.375 -1.848 1 97.44 26 VAL B O 1
ATOM 1424 N N . MET B 1 27 ? -15.969 -9.008 -0.639 1 97.12 27 MET B N 1
ATOM 1425 C CA . MET B 1 27 ? -14.875 -9.969 -0.624 1 97.12 27 MET B CA 1
ATOM 1426 C C . MET B 1 27 ? -15.227 -11.18 0.236 1 97.12 27 MET B C 1
ATOM 1428 O O . MET B 1 27 ? -14.984 -12.32 -0.16 1 97.12 27 MET B O 1
ATOM 1432 N N . VAL B 1 28 ? -15.805 -10.898 1.412 1 95.88 28 VAL B N 1
ATOM 1433 C CA . VAL B 1 28 ? -16.094 -11.984 2.348 1 95.88 28 VAL B CA 1
ATOM 1434 C C . VAL B 1 28 ? -17.156 -12.906 1.757 1 95.88 28 VAL B C 1
ATOM 1436 O O . VAL B 1 28 ? -17.188 -14.102 2.076 1 95.88 28 VAL B O 1
ATOM 1439 N N . THR B 1 29 ? -17.922 -12.367 0.869 1 94.75 29 THR B N 1
ATOM 1440 C CA . THR B 1 29 ? -18.984 -13.18 0.275 1 94.75 29 THR B CA 1
ATOM 1441 C C . THR B 1 29 ? -18.516 -13.797 -1.042 1 94.75 29 THR B C 1
ATOM 1443 O O . THR B 1 29 ? -19.297 -14.438 -1.744 1 94.75 29 THR B O 1
ATOM 1446 N N . SER B 1 30 ? -17.266 -13.695 -1.29 1 92.31 30 SER B N 1
ATOM 1447 C CA . SER B 1 30 ? -16.719 -14.289 -2.514 1 92.31 30 SER B CA 1
ATOM 1448 C C . SER B 1 30 ? -16.516 -15.789 -2.355 1 92.31 30 SER B C 1
ATOM 1450 O O . SER B 1 30 ? -15.797 -16.234 -1.452 1 92.31 30 SER B O 1
ATOM 1452 N N . HIS B 1 31 ? -17.234 -16.578 -3.041 1 90.12 31 HIS B N 1
ATOM 1453 C CA . HIS B 1 31 ? -17.094 -18.031 -3.035 1 90.12 31 HIS B CA 1
ATOM 1454 C C . HIS B 1 31 ? -17.562 -18.641 -4.359 1 90.12 31 HIS B C 1
ATOM 1456 O O . HIS B 1 31 ? -18.484 -18.125 -4.992 1 90.12 31 HIS B O 1
ATOM 1462 N N . ASP B 1 32 ? -16.734 -19.531 -4.766 1 90.25 32 ASP B N 1
ATOM 1463 C CA . ASP B 1 32 ? -17.047 -20.266 -5.98 1 90.25 32 ASP B CA 1
ATOM 1464 C C . ASP B 1 32 ? -16.469 -21.672 -5.934 1 90.25 32 ASP B C 1
ATOM 1466 O O . ASP B 1 32 ? -15.414 -21.891 -5.332 1 90.25 32 ASP B O 1
ATOM 1470 N N . SER B 1 33 ? -17.266 -22.656 -6.434 1 87.25 33 SER B N 1
ATOM 1471 C CA . SER B 1 33 ? -16.797 -24.031 -6.504 1 87.25 33 SER B CA 1
ATOM 1472 C C . SER B 1 33 ? -17.141 -24.672 -7.844 1 87.25 33 SER B C 1
ATOM 1474 O O . SER B 1 33 ? -18.203 -24.406 -8.406 1 87.25 33 SER B O 1
ATOM 1476 N N . ARG B 1 34 ? -16.141 -25.172 -8.344 1 82.56 34 ARG B N 1
ATOM 1477 C CA . ARG B 1 34 ? -16.375 -25.922 -9.57 1 82.56 34 ARG B CA 1
ATOM 1478 C C . ARG B 1 34 ? -15.789 -27.328 -9.469 1 82.56 34 ARG B C 1
ATOM 1480 O O . ARG B 1 34 ? -14.734 -27.516 -8.859 1 82.56 34 ARG B O 1
ATOM 1487 N N . GLU B 1 35 ? -16.578 -28.281 -9.922 1 78.5 35 GLU B N 1
ATOM 1488 C CA . GLU B 1 35 ? -16.109 -29.672 -9.977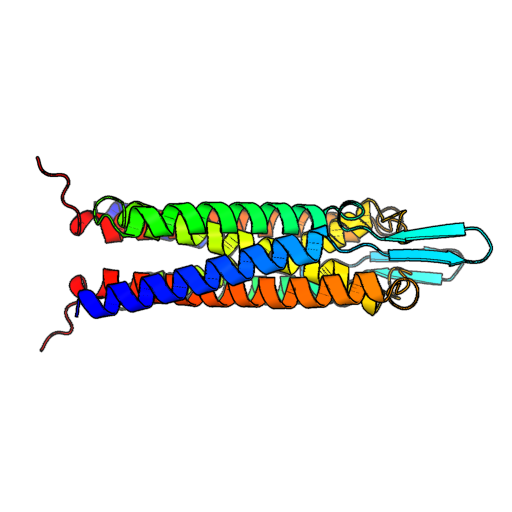 1 78.5 35 GLU B CA 1
ATOM 1489 C C . GLU B 1 35 ? -15.633 -30.031 -11.383 1 78.5 35 GLU B C 1
ATOM 1491 O O . GLU B 1 35 ? -16.391 -29.906 -12.352 1 78.5 35 GLU B O 1
ATOM 1496 N N . VAL B 1 36 ? -14.32 -30.156 -11.406 1 68.94 36 VAL B N 1
ATOM 1497 C CA . VAL B 1 36 ? -13.789 -30.641 -12.672 1 68.94 36 VAL B CA 1
ATOM 1498 C C . VAL B 1 36 ? -13.273 -32.062 -12.5 1 68.94 36 VAL B C 1
ATOM 1500 O O . VAL B 1 36 ? -12.352 -32.312 -11.719 1 68.94 36 VAL B O 1
ATOM 1503 N N . LEU B 1 37 ? -13.695 -32.938 -13.383 1 73 37 LEU B N 1
ATOM 1504 C CA . LEU B 1 37 ? -13.305 -34.344 -13.398 1 73 37 LEU B CA 1
ATOM 1505 C C . LEU B 1 37 ? -13.305 -34.906 -11.992 1 73 37 LEU B C 1
ATOM 1507 O O . LEU B 1 37 ? -12.359 -35.594 -11.594 1 73 37 LEU B O 1
ATOM 1511 N N . ASN B 1 38 ? -14.203 -34.469 -11.078 1 71.06 38 ASN B N 1
ATOM 1512 C CA . ASN B 1 38 ? -14.438 -34.969 -9.719 1 71.06 38 ASN B CA 1
ATOM 1513 C C . ASN B 1 38 ? -13.492 -34.312 -8.719 1 71.06 38 ASN B C 1
ATOM 1515 O O . ASN B 1 38 ? -13.266 -34.844 -7.629 1 71.06 38 ASN B O 1
ATOM 1519 N N . ILE B 1 39 ? -12.719 -33.469 -9.227 1 70.94 39 ILE B N 1
ATOM 1520 C CA . ILE B 1 39 ? -11.914 -32.656 -8.328 1 70.94 39 ILE B CA 1
ATOM 1521 C C . ILE B 1 39 ? -12.617 -31.328 -8.086 1 70.94 39 ILE B C 1
ATOM 1523 O O . ILE B 1 39 ? -12.969 -30.609 -9.039 1 70.94 39 ILE B O 1
ATOM 1527 N N . LYS B 1 40 ? -12.922 -31.156 -6.859 1 75.5 40 LYS B N 1
ATOM 1528 C CA . LYS B 1 40 ? -13.602 -29.922 -6.48 1 75.5 40 LYS B CA 1
ATOM 1529 C C . LYS B 1 40 ? -12.617 -28.766 -6.301 1 75.5 40 LY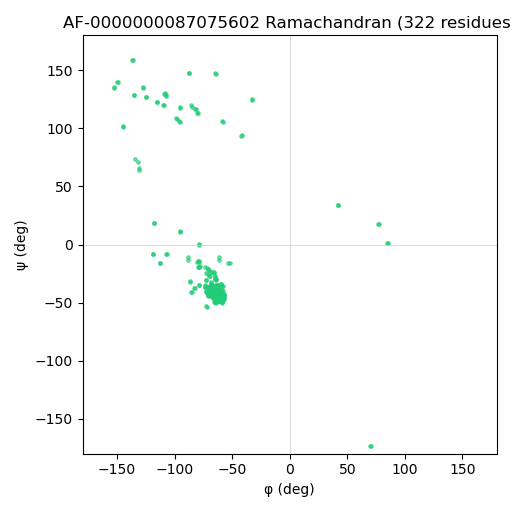S B C 1
ATOM 1531 O O . LYS B 1 40 ? -11.664 -28.875 -5.523 1 75.5 40 LYS B O 1
ATOM 1536 N N . PHE B 1 41 ? -12.789 -27.812 -7.121 1 77.25 41 PHE B N 1
ATOM 1537 C CA . PHE B 1 41 ? -12.039 -26.578 -7 1 77.25 41 PHE B CA 1
ATOM 1538 C C . PHE B 1 41 ? -12.844 -25.531 -6.238 1 77.25 41 PHE B C 1
ATOM 1540 O O . PHE B 1 41 ? -13.945 -25.156 -6.656 1 77.25 41 PHE B O 1
ATOM 1547 N N . THR B 1 42 ? -12.414 -25.328 -5.027 1 83.25 42 THR B N 1
ATOM 1548 C CA . THR B 1 42 ? -13.094 -24.297 -4.242 1 83.25 42 THR B CA 1
ATOM 1549 C C . THR B 1 42 ? -12.211 -23.062 -4.098 1 83.25 42 THR B C 1
ATOM 1551 O O . THR B 1 42 ? -11.016 -23.172 -3.844 1 83.25 42 THR B O 1
ATOM 1554 N N . ALA B 1 43 ? -12.812 -21.953 -4.434 1 89.25 43 ALA B N 1
ATOM 1555 C CA . ALA B 1 43 ? -12.133 -20.672 -4.277 1 89.25 43 ALA B CA 1
ATOM 1556 C C . ALA B 1 43 ? -12.844 -19.797 -3.254 1 89.25 43 ALA B C 1
ATOM 1558 O O . ALA B 1 43 ? -14.039 -19.516 -3.391 1 89.25 43 ALA B O 1
ATOM 1559 N N . LYS B 1 44 ? -12.086 -19.422 -2.246 1 92.69 44 LYS B N 1
ATOM 1560 C CA . LYS B 1 44 ? -12.531 -18.516 -1.181 1 92.69 44 LYS B CA 1
ATOM 1561 C C . LYS B 1 44 ? -11.445 -17.5 -0.842 1 92.69 44 LYS B C 1
ATOM 1563 O O . LYS B 1 44 ? -10.258 -17.734 -1.073 1 92.69 44 LYS B O 1
ATOM 1568 N N . TYR B 1 45 ? -11.938 -16.422 -0.253 1 93 45 TYR B N 1
ATOM 1569 C CA . TYR B 1 45 ? -10.961 -15.375 0.047 1 93 45 TY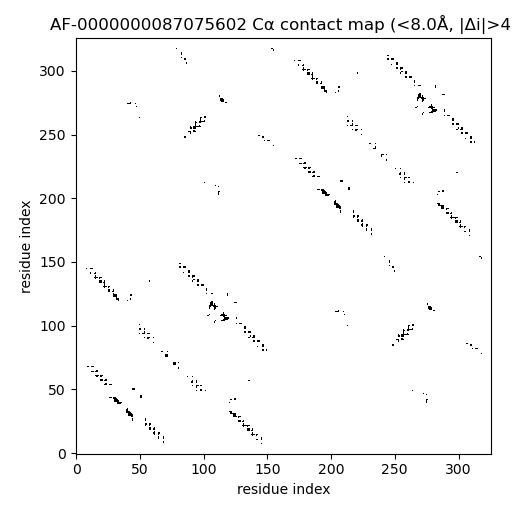R B CA 1
ATOM 1570 C C . TYR B 1 45 ? -9.93 -15.859 1.057 1 93 45 TYR B C 1
ATOM 1572 O O . TYR B 1 45 ? -8.781 -15.43 1.034 1 93 45 TYR B O 1
ATOM 1580 N N . ASN B 1 46 ? -10.32 -16.781 1.944 1 92.38 46 ASN B N 1
ATOM 1581 C CA . ASN B 1 46 ? -9.43 -17.234 3.01 1 92.38 46 ASN B CA 1
ATOM 1582 C C . ASN B 1 46 ? -8.414 -18.25 2.5 1 92.38 46 ASN B C 1
ATOM 1584 O O . ASN B 1 46 ? -7.562 -18.703 3.258 1 92.38 46 ASN B O 1
ATOM 1588 N N . ASN B 1 47 ? -8.453 -18.578 1.206 1 91.88 47 ASN B N 1
ATOM 1589 C CA . ASN B 1 47 ? -7.477 -19.469 0.585 1 91.88 47 ASN B CA 1
ATOM 1590 C C . ASN B 1 47 ? -6.18 -18.734 0.266 1 91.88 47 ASN B C 1
ATOM 1592 O O . ASN B 1 47 ? -5.164 -19.359 -0.044 1 91.88 47 ASN B O 1
ATOM 1596 N N . SER B 1 48 ? -6.23 -17.469 0.304 1 93.25 48 SER B N 1
ATOM 1597 C CA . SER B 1 48 ? -5.066 -16.641 0.007 1 93.25 48 SER B CA 1
ATOM 1598 C C . SER B 1 48 ? -4.766 -15.68 1.151 1 93.25 48 SER B C 1
ATOM 1600 O O . SER B 1 48 ? -5.637 -14.906 1.563 1 93.25 48 SER B O 1
ATOM 1602 N N . PRO B 1 49 ? -3.57 -15.695 1.622 1 95.06 49 PRO B N 1
ATOM 1603 C CA . PRO B 1 49 ? -3.197 -14.75 2.678 1 95.06 49 PRO B CA 1
ATOM 1604 C C . PRO B 1 49 ? -3.396 -13.289 2.262 1 95.06 49 PRO B C 1
ATOM 1606 O O . PRO B 1 49 ? -3.748 -12.453 3.094 1 95.06 49 PRO B O 1
ATOM 1609 N N . SER B 1 50 ? -3.146 -13.008 1.012 1 96.44 50 SER B N 1
ATOM 1610 C CA . SER B 1 50 ? -3.299 -11.641 0.53 1 96.44 50 SER B CA 1
ATOM 1611 C C . SER B 1 50 ? -4.75 -11.18 0.613 1 96.44 50 SER B C 1
ATOM 1613 O O . SER B 1 50 ? -5.027 -10.039 0.98 1 96.44 50 SER B O 1
ATOM 1615 N N . PHE B 1 51 ? -5.652 -12.055 0.338 1 97.31 51 PHE B N 1
ATOM 1616 C CA . PHE B 1 51 ? -7.07 -11.711 0.4 1 97.31 51 PHE B CA 1
ATOM 1617 C C . PHE B 1 51 ? -7.535 -11.586 1.847 1 97.31 51 PHE B C 1
ATOM 1619 O O . PHE B 1 51 ? -8.352 -10.719 2.168 1 97.31 51 PHE B O 1
ATOM 1626 N N . LYS B 1 52 ? -7.02 -12.406 2.709 1 96.94 52 LYS B N 1
ATOM 1627 C CA . LYS B 1 52 ? -7.32 -12.281 4.133 1 96.94 52 LYS B CA 1
ATOM 1628 C C . LYS B 1 52 ? -6.84 -10.938 4.68 1 96.94 52 LYS B C 1
ATOM 1630 O O . LYS B 1 52 ? -7.57 -10.258 5.402 1 96.94 52 LYS B O 1
ATOM 1635 N N . PHE B 1 53 ? -5.637 -10.648 4.32 1 97.81 53 PHE B N 1
ATOM 1636 C CA . PHE B 1 53 ? -5.078 -9.359 4.719 1 97.81 53 PHE B CA 1
ATOM 1637 C C . PHE B 1 53 ? -5.949 -8.219 4.211 1 97.81 53 PHE B C 1
ATOM 1639 O O . PHE B 1 53 ? -6.219 -7.266 4.945 1 97.81 53 PHE B O 1
ATOM 1646 N N . TYR B 1 54 ? -6.328 -8.328 3.035 1 98.25 54 TYR B N 1
ATOM 1647 C CA . TYR B 1 54 ? -7.172 -7.316 2.408 1 98.25 54 TYR B CA 1
ATOM 1648 C C . TYR B 1 54 ? -8.477 -7.137 3.18 1 98.25 54 TYR B C 1
ATOM 1650 O O . TYR B 1 54 ? -8.867 -6.012 3.492 1 98.25 54 TYR B O 1
ATOM 1658 N N . VAL B 1 55 ? -9.109 -8.195 3.529 1 98.12 55 VAL B N 1
ATOM 1659 C CA . VAL B 1 55 ? -10.383 -8.148 4.242 1 98.12 55 VAL B CA 1
ATOM 1660 C C . VAL B 1 55 ? -10.172 -7.543 5.629 1 98.12 55 VAL B C 1
ATOM 1662 O O . VAL B 1 55 ? -10.93 -6.66 6.043 1 98.12 55 VAL B O 1
ATOM 1665 N N . ILE B 1 56 ? -9.195 -7.949 6.281 1 98 56 ILE B N 1
ATOM 1666 C CA . ILE B 1 56 ? -8.914 -7.457 7.625 1 98 56 ILE B CA 1
ATOM 1667 C C . ILE B 1 56 ? -8.609 -5.961 7.574 1 98 56 ILE B C 1
ATOM 1669 O O . ILE B 1 56 ? -9.133 -5.188 8.383 1 98 56 ILE B O 1
ATOM 1673 N N . ALA B 1 57 ? -7.777 -5.617 6.633 1 97.94 57 ALA B N 1
ATOM 1674 C CA . ALA B 1 57 ? -7.402 -4.211 6.5 1 97.94 57 ALA B CA 1
ATOM 1675 C C . ALA B 1 57 ? -8.625 -3.344 6.207 1 97.94 57 ALA B C 1
ATOM 1677 O O . ALA B 1 57 ? -8.797 -2.281 6.809 1 97.94 57 ALA B O 1
ATOM 1678 N N . GLU B 1 58 ? -9.484 -3.816 5.293 1 98.5 58 GLU B N 1
ATOM 1679 C CA . GLU B 1 58 ? -10.68 -3.057 4.945 1 98.5 58 GLU B CA 1
ATOM 1680 C C . GLU B 1 58 ? -11.648 -2.986 6.121 1 98.5 58 GLU B C 1
ATOM 1682 O O . GLU B 1 58 ? -12.297 -1.96 6.34 1 98.5 58 GLU B O 1
ATOM 1687 N N . ALA B 1 59 ? -11.695 -4.031 6.855 1 98.06 59 ALA B N 1
ATOM 1688 C CA . ALA B 1 59 ? -12.547 -4.039 8.039 1 98.06 59 ALA B CA 1
ATOM 1689 C C . ALA B 1 59 ? -12.047 -3.055 9.086 1 98.06 59 ALA B C 1
ATOM 1691 O O . ALA B 1 59 ? -12.836 -2.326 9.695 1 98.06 59 ALA B O 1
ATOM 1692 N N . ILE B 1 60 ? -10.789 -3.021 9.305 1 98.19 60 ILE B N 1
ATOM 1693 C CA . ILE B 1 60 ? -10.18 -2.09 10.242 1 98.19 60 ILE B CA 1
ATOM 1694 C C . ILE B 1 60 ? -10.469 -0.654 9.812 1 98.19 60 ILE B C 1
ATOM 1696 O O . ILE B 1 60 ? -10.883 0.177 10.625 1 98.19 60 ILE B O 1
ATOM 1700 N N . ALA B 1 61 ? -10.25 -0.446 8.539 1 98 61 ALA B N 1
ATOM 1701 C CA . ALA B 1 61 ? -10.492 0.896 8.016 1 98 61 ALA B CA 1
ATOM 1702 C C . ALA B 1 61 ? -11.969 1.277 8.156 1 98 61 ALA B C 1
ATOM 1704 O O . ALA B 1 61 ? -12.289 2.434 8.445 1 98 61 ALA B O 1
ATOM 1705 N N . SER B 1 62 ? -12.844 0.348 7.926 1 97.62 62 SER B N 1
ATOM 1706 C CA . SER B 1 62 ? -14.273 0.597 8.102 1 97.62 62 SER B CA 1
ATOM 1707 C C . SER B 1 62 ? -14.602 0.945 9.547 1 97.62 62 SER B C 1
ATOM 1709 O O . SER B 1 62 ? -15.312 1.917 9.812 1 97.62 62 SER B O 1
ATOM 1711 N N . GLY B 1 63 ? -14.125 0.175 10.477 1 97.06 63 GLY B N 1
ATOM 1712 C CA . GLY B 1 63 ? -14.336 0.469 11.883 1 97.06 63 GLY B CA 1
ATOM 1713 C C . GLY B 1 63 ? -13.781 1.819 12.305 1 97.06 63 GLY B C 1
ATOM 1714 O O . GLY B 1 63 ? -14.453 2.58 13 1 97.06 63 GLY B O 1
ATOM 1715 N N . TYR B 1 64 ? -12.578 2.072 11.867 1 96.75 64 TYR B N 1
ATOM 1716 C CA . TYR B 1 64 ? -11.961 3.365 12.141 1 96.75 64 TYR B CA 1
ATOM 1717 C C . TYR B 1 64 ? -12.812 4.504 11.586 1 96.75 64 TYR B C 1
ATOM 1719 O O . TYR B 1 64 ? -13.023 5.516 12.258 1 96.75 64 TYR B O 1
ATOM 1727 N N . GLY B 1 65 ? -13.219 4.289 10.344 1 94.88 65 GLY B N 1
ATOM 1728 C CA . GLY B 1 65 ? -14.031 5.312 9.711 1 94.88 65 GLY B CA 1
ATOM 1729 C C . GLY B 1 65 ? -15.312 5.609 10.469 1 94.88 65 GLY B C 1
ATOM 1730 O O . GLY B 1 65 ? -15.719 6.77 10.586 1 94.88 65 GLY B O 1
ATOM 1731 N N . LEU B 1 66 ? -15.906 4.605 10.984 1 93.94 66 LEU B N 1
ATOM 1732 C CA . LEU B 1 66 ? -17.125 4.77 11.758 1 93.94 66 LEU B CA 1
ATOM 1733 C C . LEU B 1 66 ? -16.875 5.559 13.039 1 93.94 66 LEU B C 1
ATOM 1735 O O . LEU B 1 66 ? -17.609 6.496 13.352 1 93.94 66 LEU B O 1
ATOM 1739 N N . VAL B 1 67 ? -15.805 5.23 13.711 1 92.88 67 VAL B N 1
ATOM 1740 C CA . VAL B 1 67 ? -15.453 5.902 14.961 1 92.88 67 VAL B CA 1
ATOM 1741 C C . VAL B 1 67 ? -15.078 7.355 14.672 1 92.88 67 VAL B C 1
ATOM 1743 O O . VAL B 1 67 ? -15.516 8.266 15.383 1 92.88 67 VAL B O 1
ATOM 1746 N N . ALA B 1 68 ? -14.297 7.531 13.656 1 91.5 68 ALA B N 1
ATOM 1747 C CA . ALA B 1 68 ? -13.859 8.875 13.289 1 91.5 68 ALA B CA 1
ATOM 1748 C C . ALA B 1 68 ? -15.039 9.758 12.906 1 91.5 68 ALA B C 1
ATOM 1750 O O . ALA B 1 68 ? -15.039 10.961 13.18 1 91.5 68 ALA B O 1
ATOM 1751 N N . LEU B 1 69 ? -16 9.227 12.273 1 88.62 69 LEU B N 1
ATOM 1752 C CA . LEU B 1 69 ? -17.188 9.977 11.883 1 88.62 69 LEU B CA 1
ATOM 1753 C C . LEU B 1 69 ? -17.953 10.469 13.109 1 88.62 69 LEU B C 1
ATOM 1755 O O . LEU B 1 69 ? -18.422 11.609 13.141 1 88.62 69 LEU B O 1
ATOM 1759 N N . PHE B 1 70 ? -17.984 9.727 14.148 1 85.38 70 PHE B N 1
ATOM 1760 C CA . PHE B 1 70 ? -18.688 10.102 15.375 1 85.38 70 PHE B CA 1
ATOM 1761 C C . PHE B 1 70 ? -17.875 11.102 16.188 1 85.38 70 PHE B C 1
ATOM 1763 O O . PHE B 1 70 ? -18.438 12.016 16.797 1 85.38 70 PHE B O 1
ATOM 1770 N N . LEU B 1 71 ? -16.625 10.969 16.172 1 80.94 71 LEU B N 1
ATOM 1771 C CA . LEU B 1 71 ? -15.758 11.836 16.969 1 80.94 71 LEU B CA 1
ATOM 1772 C C . LEU B 1 71 ? -15.5 13.156 16.25 1 80.94 71 LEU B C 1
ATOM 1774 O O . LEU B 1 71 ? -15.227 14.172 16.891 1 80.94 71 LEU B O 1
ATOM 1778 N N . SER B 1 72 ? -15.359 13.078 14.984 1 73.75 72 SER B N 1
ATOM 1779 C CA . SER B 1 72 ? -15.148 14.305 14.219 1 73.75 72 SER B CA 1
ATOM 1780 C C . SER B 1 72 ? -16.234 15.336 14.516 1 73.75 72 SER B C 1
ATOM 1782 O O . SER B 1 72 ? -16.047 16.531 14.258 1 73.75 72 SER B O 1
ATOM 1784 N N . TRP B 1 73 ? -17.25 14.836 15.086 1 69.25 73 TRP B N 1
ATOM 1785 C CA . TRP B 1 73 ? -18.312 15.766 15.469 1 69.25 73 TRP B CA 1
ATOM 1786 C C . TRP B 1 73 ? -17.875 16.625 16.656 1 69.25 73 TRP B C 1
ATOM 1788 O O . TRP B 1 73 ? -18.391 17.719 16.859 1 69.25 73 TRP B O 1
ATOM 1798 N N . LYS B 1 74 ? -16.906 16.016 17.234 1 66.5 74 LYS B N 1
ATOM 1799 C CA . LYS B 1 74 ? -16.359 16.75 18.359 1 66.5 74 LYS B CA 1
ATOM 1800 C C . LYS B 1 74 ? -14.961 17.281 18.047 1 66.5 74 LYS B C 1
ATOM 1802 O O . LYS B 1 74 ? -14.156 16.594 17.422 1 66.5 74 LYS B O 1
ATOM 1807 N N . SER B 1 75 ? -14.68 18.531 18.062 1 66.19 75 SER B N 1
ATOM 1808 C CA . SER B 1 75 ? -13.477 19.234 17.625 1 66.19 75 SER B CA 1
ATOM 1809 C C . SER B 1 75 ? -12.258 18.781 18.422 1 66.19 75 SER B C 1
ATOM 1811 O O . SER B 1 75 ? -11.125 18.875 17.938 1 66.19 75 SER B O 1
ATOM 1813 N N . SER B 1 76 ? -12.5 17.984 19.547 1 71.25 76 SER B N 1
ATOM 1814 C CA . SER B 1 76 ? -11.359 17.812 20.438 1 71.25 76 SER B CA 1
ATOM 1815 C C . SER B 1 76 ? -10.406 16.734 19.891 1 71.25 76 SER B C 1
ATOM 1817 O O . SER B 1 76 ? -9.227 16.719 20.25 1 71.25 76 SER B O 1
ATOM 1819 N N . VAL B 1 77 ? -10.812 15.93 18.953 1 82 77 VAL B N 1
ATOM 1820 C CA . VAL B 1 77 ? -9.953 14.812 18.594 1 82 77 VAL B CA 1
ATOM 1821 C C . VAL B 1 77 ? -9.516 14.945 17.141 1 82 77 VAL B C 1
ATOM 1823 O O . VAL B 1 77 ? -9.078 13.977 16.516 1 82 77 VAL B O 1
ATOM 1826 N N . ASP B 1 78 ? -9.617 16.047 16.609 1 80.62 78 ASP B N 1
ATOM 1827 C CA . ASP B 1 78 ? -9.312 16.297 15.211 1 80.62 78 ASP B CA 1
ATOM 1828 C C . ASP B 1 78 ? -7.836 16.031 14.914 1 80.62 78 ASP B C 1
ATOM 1830 O O . ASP B 1 78 ? -7.496 15.492 13.859 1 80.62 78 ASP B O 1
ATOM 1834 N N . ARG B 1 79 ? -7.113 16.359 15.875 1 83.06 79 ARG B N 1
ATOM 1835 C CA . ARG B 1 79 ? -5.68 16.172 15.703 1 83.06 79 ARG B CA 1
ATOM 1836 C C . ARG B 1 79 ? -5.344 14.688 15.555 1 83.06 79 ARG B C 1
ATOM 1838 O O . ARG B 1 79 ? -4.586 14.297 14.656 1 83.06 79 ARG B O 1
ATOM 1845 N N . LEU B 1 80 ? -5.922 13.977 16.422 1 87.06 80 LEU B N 1
ATOM 1846 C CA . LEU B 1 80 ? -5.668 12.539 16.406 1 87.06 80 LEU B CA 1
ATOM 1847 C C . LEU B 1 80 ? -6.18 11.906 15.117 1 87.06 80 LEU B C 1
ATOM 1849 O O . LEU B 1 80 ? -5.535 11.016 14.562 1 87.06 80 LEU B O 1
ATOM 1853 N N . ILE B 1 81 ? -7.23 12.398 14.641 1 90.19 81 ILE B N 1
ATOM 1854 C CA . ILE B 1 81 ? -7.844 11.852 13.438 1 90.19 81 ILE B CA 1
ATOM 1855 C C . ILE B 1 81 ? -6.965 12.148 12.227 1 90.19 81 ILE B C 1
ATOM 1857 O O . ILE B 1 81 ? -6.734 11.273 11.391 1 90.19 81 ILE B O 1
ATOM 1861 N N . VAL B 1 82 ? -6.484 13.305 12.172 1 88.31 82 VAL B N 1
ATOM 1862 C CA . VAL B 1 82 ? -5.629 13.695 11.055 1 88.31 82 VAL B CA 1
ATOM 1863 C C . VAL B 1 82 ? -4.363 12.844 11.047 1 88.31 82 VAL B C 1
ATOM 1865 O O . VAL B 1 82 ? -3.918 12.391 9.984 1 88.31 82 VAL B O 1
ATOM 1868 N N . ILE B 1 83 ? -3.859 12.531 12.18 1 91.12 83 ILE B N 1
ATOM 1869 C CA . ILE B 1 83 ? -2.645 11.734 12.305 1 91.12 83 ILE B CA 1
ATOM 1870 C C . ILE B 1 83 ? -2.943 10.281 11.953 1 91.12 83 ILE B C 1
ATOM 1872 O O . ILE B 1 83 ? -2.201 9.656 11.195 1 91.12 83 ILE B O 1
ATOM 1876 N N . MET B 1 84 ? -4.02 9.734 12.336 1 93.88 84 MET B N 1
ATOM 1877 C CA . MET B 1 84 ? -4.355 8.32 12.164 1 93.88 84 MET B CA 1
ATOM 1878 C C . MET B 1 84 ? -4.824 8.047 10.742 1 93.88 84 MET B C 1
ATOM 1880 O O . MET B 1 84 ? -4.793 6.902 10.281 1 93.88 84 MET B O 1
ATOM 1884 N N . ASP B 1 85 ? -5.211 9.086 10.086 1 94.88 85 ASP B N 1
ATOM 1885 C CA . ASP B 1 85 ? -5.652 8.914 8.711 1 94.88 85 ASP B CA 1
ATOM 1886 C C . ASP B 1 85 ? -4.504 8.453 7.812 1 94.88 85 ASP B C 1
ATOM 1888 O O . ASP B 1 85 ? -4.719 7.754 6.824 1 94.88 85 ASP B O 1
ATOM 1892 N N . VAL B 1 86 ? -3.318 8.781 8.148 1 94.69 86 VAL B N 1
ATOM 1893 C CA . VAL B 1 86 ? -2.168 8.477 7.305 1 94.69 86 VAL B CA 1
ATOM 1894 C C . VAL B 1 86 ? -1.88 6.977 7.355 1 94.69 86 VAL B C 1
ATOM 1896 O O . VAL B 1 86 ? -1.847 6.309 6.32 1 94.69 86 VAL B O 1
ATOM 1899 N N . PRO B 1 87 ? -1.727 6.398 8.523 1 96.31 87 PRO B N 1
ATOM 1900 C CA . PRO B 1 87 ? -1.484 4.957 8.531 1 96.31 87 PRO B CA 1
ATOM 1901 C C . PRO B 1 87 ? -2.672 4.156 7.996 1 96.31 87 PRO B C 1
ATOM 1903 O O . PRO B 1 87 ? -2.488 3.088 7.41 1 96.31 87 PRO B O 1
ATOM 1906 N N . ILE B 1 88 ? -3.877 4.645 8.148 1 97.12 88 ILE B N 1
ATOM 1907 C CA . ILE B 1 88 ? -5.043 3.953 7.602 1 97.12 88 ILE B CA 1
ATOM 1908 C C . ILE B 1 88 ? -4.98 3.965 6.074 1 97.12 88 ILE B C 1
ATOM 1910 O O . ILE B 1 88 ? -5.273 2.955 5.43 1 97.12 88 ILE B O 1
ATOM 1914 N N . ALA B 1 89 ? -4.598 5.094 5.562 1 96.31 89 ALA B N 1
ATOM 1915 C CA . ALA B 1 89 ? -4.449 5.184 4.113 1 96.31 89 ALA B CA 1
ATOM 1916 C C . ALA B 1 89 ? -3.365 4.23 3.613 1 96.31 89 ALA B C 1
ATOM 1918 O O . ALA B 1 89 ? -3.529 3.582 2.578 1 96.31 89 ALA B O 1
ATOM 1919 N N . MET B 1 90 ? -2.297 4.141 4.316 1 96.38 90 MET B N 1
ATOM 1920 C CA . MET B 1 90 ? -1.213 3.229 3.961 1 96.38 90 MET B CA 1
ATOM 1921 C C . MET B 1 90 ? -1.672 1.776 4.047 1 96.38 90 MET B C 1
ATOM 1923 O O . MET B 1 90 ? -1.302 0.953 3.209 1 96.38 90 MET B O 1
ATOM 1927 N N . LEU B 1 91 ? -2.434 1.473 5.023 1 96.88 91 LEU B N 1
ATOM 1928 C CA . LEU B 1 91 ? -2.969 0.128 5.203 1 96.88 91 LEU B CA 1
ATOM 1929 C C . LEU B 1 91 ? -3.883 -0.253 4.043 1 96.88 91 LEU B C 1
ATOM 1931 O O . LEU B 1 91 ? -3.77 -1.351 3.494 1 96.88 91 LEU B O 1
ATOM 1935 N N . LEU B 1 92 ? -4.723 0.685 3.645 1 97.81 92 LEU B N 1
ATOM 1936 C CA . LEU B 1 92 ? -5.668 0.434 2.562 1 97.81 92 LEU B CA 1
ATOM 1937 C C . LEU B 1 92 ? -4.941 0.233 1.238 1 97.81 92 LEU B C 1
ATOM 1939 O O . LEU B 1 92 ? -5.262 -0.686 0.481 1 97.81 92 LEU B O 1
ATOM 1943 N N . THR B 1 93 ? -4.031 1.069 0.963 1 97.19 93 THR B N 1
ATOM 1944 C CA . THR B 1 93 ? -3.307 0.957 -0.297 1 97.19 93 THR B CA 1
ATOM 1945 C C . THR B 1 93 ? -2.441 -0.301 -0.313 1 97.19 93 THR B C 1
ATOM 1947 O O . THR B 1 93 ? -2.342 -0.978 -1.338 1 97.19 93 THR B O 1
ATOM 1950 N N . SER B 1 94 ? -1.896 -0.632 0.848 1 97.38 94 SER B N 1
ATOM 1951 C CA . SER B 1 94 ? -1.077 -1.832 0.978 1 97.38 94 SER B CA 1
ATOM 1952 C C . SER B 1 94 ? -1.903 -3.094 0.748 1 97.38 94 SER B C 1
ATOM 1954 O O . SER B 1 94 ? -1.541 -3.938 -0.074 1 97.38 94 SER B O 1
ATOM 1956 N N . SER B 1 95 ? -2.977 -3.189 1.384 1 97.81 95 SER B N 1
ATOM 1957 C CA . SER B 1 95 ? -3.799 -4.391 1.292 1 97.81 95 SER B CA 1
ATOM 1958 C C . SER B 1 95 ? -4.418 -4.535 -0.094 1 97.81 95 SER B C 1
ATOM 1960 O O . SER B 1 95 ? -4.488 -5.637 -0.638 1 97.81 95 SER B O 1
ATOM 1962 N N . THR B 1 96 ? -4.855 -3.445 -0.646 1 98.12 96 THR B N 1
ATOM 1963 C CA . THR B 1 96 ? -5.453 -3.479 -1.976 1 98.12 96 THR B CA 1
ATOM 1964 C C . THR B 1 96 ? -4.43 -3.912 -3.02 1 98.12 96 THR B C 1
ATOM 1966 O O . THR B 1 96 ? -4.742 -4.699 -3.914 1 98.12 96 THR B O 1
ATOM 1969 N N . SER B 1 97 ? -3.252 -3.449 -2.875 1 97.88 97 SER B N 1
ATOM 1970 C CA . SER B 1 97 ? -2.211 -3.803 -3.834 1 97.88 97 SER B CA 1
ATOM 1971 C C . SER B 1 97 ? -1.822 -5.273 -3.713 1 97.88 97 SER B C 1
ATOM 1973 O O . SER B 1 97 ? -1.568 -5.938 -4.719 1 97.88 97 SER B O 1
ATOM 1975 N N . ALA B 1 98 ? -1.74 -5.746 -2.477 1 97.88 98 ALA B N 1
ATOM 1976 C CA . ALA B 1 98 ? -1.467 -7.168 -2.283 1 97.88 98 ALA B CA 1
ATOM 1977 C C . ALA B 1 98 ? -2.541 -8.031 -2.941 1 97.88 98 ALA B C 1
ATOM 1979 O O . ALA B 1 98 ? -2.23 -8.984 -3.654 1 97.88 98 ALA B O 1
ATOM 1980 N N . ALA B 1 99 ? -3.752 -7.695 -2.703 1 98.06 99 ALA B N 1
ATOM 1981 C CA . ALA B 1 99 ? -4.871 -8.438 -3.279 1 98.06 99 ALA B CA 1
ATOM 1982 C C . ALA B 1 99 ? -4.883 -8.32 -4.801 1 98.06 99 ALA B C 1
ATOM 1984 O O . ALA B 1 99 ? -5.152 -9.289 -5.504 1 98.06 99 ALA B O 1
ATOM 1985 N N . LEU B 1 100 ? -4.586 -7.129 -5.238 1 97.19 100 LEU B N 1
ATOM 1986 C CA . LEU B 1 100 ? -4.574 -6.898 -6.68 1 97.19 100 LEU B CA 1
ATOM 1987 C C . LEU B 1 100 ? -3.484 -7.727 -7.352 1 97.19 100 LEU B C 1
ATOM 1989 O O . LEU B 1 100 ? -3.676 -8.227 -8.461 1 97.19 100 LEU B O 1
ATOM 1993 N N . ALA B 1 101 ? -2.363 -7.891 -6.758 1 97.44 101 ALA B N 1
ATOM 1994 C CA . ALA B 1 101 ? -1.278 -8.695 -7.309 1 97.44 101 ALA B CA 1
ATOM 1995 C C . ALA B 1 101 ? -1.707 -10.156 -7.48 1 97.44 101 ALA B C 1
ATOM 1997 O O . ALA B 1 101 ? -1.472 -10.758 -8.531 1 97.44 101 ALA B O 1
ATOM 1998 N N . VAL B 1 102 ? -2.373 -10.672 -6.504 1 96.69 102 VAL B N 1
ATOM 1999 C CA . VAL B 1 102 ? -2.822 -12.055 -6.559 1 96.69 102 VAL B CA 1
ATOM 2000 C C . VAL B 1 102 ? -3.967 -12.195 -7.559 1 96.69 102 VAL B C 1
ATOM 2002 O O . VAL B 1 102 ? -4.027 -13.164 -8.312 1 96.69 102 VAL B O 1
ATOM 2005 N N . ALA B 1 103 ? -4.852 -11.227 -7.543 1 96.88 103 ALA B N 1
ATOM 2006 C CA . ALA B 1 103 ? -5.965 -11.242 -8.492 1 96.88 103 ALA B CA 1
ATOM 2007 C C . ALA B 1 103 ? -5.457 -11.227 -9.93 1 96.88 103 ALA B C 1
ATOM 2009 O O . ALA B 1 103 ? -6.035 -11.875 -10.805 1 96.88 103 ALA B O 1
ATOM 2010 N N . GLU B 1 104 ? -4.469 -10.516 -10.203 1 95.88 104 GLU B N 1
ATOM 2011 C CA . GLU B 1 104 ? -3.889 -10.453 -11.539 1 95.88 104 GLU B CA 1
ATOM 2012 C C . GLU B 1 104 ? -3.34 -11.812 -11.969 1 95.88 104 GLU B C 1
ATOM 2014 O O . GLU B 1 104 ? -3.533 -12.227 -13.109 1 95.88 104 GLU B O 1
ATOM 2019 N N . ILE B 1 105 ? -2.699 -12.438 -11.078 1 95.12 105 ILE B N 1
ATOM 2020 C CA . ILE B 1 105 ? -2.188 -13.773 -11.359 1 95.12 105 ILE B CA 1
ATOM 2021 C C . ILE B 1 105 ? -3.352 -14.734 -11.602 1 95.12 105 ILE B C 1
ATOM 2023 O O . ILE B 1 105 ? -3.277 -15.602 -12.477 1 95.12 105 ILE B O 1
ATOM 2027 N N . GLY B 1 106 ? -4.375 -14.609 -10.805 1 94.56 106 GLY B N 1
ATOM 2028 C CA . GLY B 1 106 ? -5.555 -15.438 -11.008 1 94.56 106 GLY B CA 1
ATOM 2029 C C . GLY B 1 106 ? -6.191 -15.25 -12.367 1 94.56 106 GLY B C 1
ATOM 2030 O O . GLY B 1 106 ? -6.73 -16.188 -12.945 1 94.56 106 GLY B O 1
ATOM 2031 N N . LYS B 1 107 ? -6.121 -14.078 -12.828 1 94.81 107 LYS B N 1
ATOM 2032 C CA . LYS B 1 107 ? -6.77 -13.734 -14.094 1 94.81 107 LYS B CA 1
ATOM 2033 C C . LYS B 1 107 ? -5.867 -14.055 -15.281 1 94.81 107 LYS B C 1
ATOM 2035 O O . LYS B 1 107 ? -6.324 -14.586 -16.297 1 94.81 107 LYS B O 1
ATOM 2040 N N . LYS B 1 108 ? -4.531 -13.766 -15.164 1 95.25 108 LYS B N 1
ATOM 2041 C CA . LYS B 1 108 ? -3.65 -13.828 -16.328 1 95.25 108 LYS B CA 1
ATOM 2042 C C . LYS B 1 108 ? -2.643 -14.969 -16.188 1 95.25 108 LYS B C 1
ATOM 2044 O O . LYS B 1 108 ? -1.996 -15.352 -17.172 1 95.25 108 LYS B O 1
ATOM 2049 N N . GLY B 1 109 ? -2.523 -15.445 -14.969 1 93.94 109 GLY B N 1
ATOM 2050 C CA . GLY B 1 109 ? -1.467 -16.422 -14.727 1 93.94 109 GLY B CA 1
ATOM 2051 C C . GLY B 1 109 ? -0.077 -15.812 -14.789 1 93.94 109 GLY B C 1
ATOM 2052 O O . GLY B 1 109 ? 0.074 -14.586 -14.75 1 93.94 109 GLY B O 1
ATOM 2053 N N . ASN B 1 110 ? 0.944 -16.703 -14.703 1 92 110 ASN B N 1
ATOM 2054 C CA . ASN B 1 110 ? 2.357 -16.375 -14.844 1 92 110 ASN B CA 1
ATOM 2055 C C . ASN B 1 110 ? 3.127 -17.484 -15.539 1 92 110 ASN B C 1
ATOM 2057 O O . ASN B 1 110 ? 3.506 -18.469 -14.906 1 92 110 ASN B O 1
ATOM 2061 N N . SER B 1 111 ? 3.402 -17.297 -16.812 1 88.94 111 SER B N 1
ATOM 2062 C CA . SER B 1 111 ? 4.02 -18.344 -17.609 1 88.94 111 SER B CA 1
ATOM 2063 C C . SER B 1 111 ? 5.457 -18.609 -17.172 1 88.94 111 SER B C 1
ATOM 2065 O O . SER B 1 111 ? 5.934 -19.75 -17.234 1 88.94 111 SER B O 1
ATOM 2067 N N . HIS B 1 112 ? 6.086 -17.578 -16.719 1 84.94 112 HIS B N 1
ATOM 2068 C CA . HIS B 1 112 ? 7.465 -17.734 -16.281 1 84.94 112 HIS B CA 1
ATOM 2069 C C . HIS B 1 112 ? 7.551 -18.594 -15.023 1 84.94 112 HIS B C 1
ATOM 2071 O O . HIS B 1 112 ? 8.547 -19.281 -14.805 1 84.94 112 HIS B O 1
ATOM 2077 N N . ALA B 1 113 ? 6.445 -18.625 -14.281 1 88.25 113 ALA B N 1
ATOM 2078 C CA . ALA B 1 113 ? 6.422 -19.391 -13.039 1 88.25 113 ALA B CA 1
ATOM 2079 C C . ALA B 1 113 ? 5.586 -20.656 -13.195 1 88.25 113 ALA B C 1
ATOM 2081 O O . ALA B 1 113 ? 5.492 -21.469 -12.273 1 88.25 113 ALA B O 1
ATOM 2082 N N . GLY B 1 114 ? 4.906 -20.781 -14.312 1 87.56 114 GLY B N 1
ATOM 2083 C CA . GLY B 1 114 ? 4.051 -21.938 -14.562 1 87.56 114 GLY B CA 1
ATOM 2084 C C . GLY B 1 114 ? 2.727 -21.859 -13.828 1 87.56 114 GLY B C 1
ATOM 2085 O O . GLY B 1 114 ? 2.088 -22.875 -13.578 1 87.56 114 GLY B O 1
ATOM 2086 N N . TRP B 1 115 ? 2.322 -20.734 -13.367 1 91.94 115 TRP B N 1
ATOM 2087 C CA . TRP B 1 115 ? 1.046 -20.531 -12.695 1 91.94 115 TRP B CA 1
ATOM 2088 C C . TRP B 1 115 ? -0.073 -20.281 -13.695 1 91.94 115 TRP B C 1
ATOM 2090 O O . TRP B 1 115 ? -0.104 -19.234 -14.352 1 91.94 115 TRP B O 1
ATOM 2100 N N . LEU B 1 116 ? -1.042 -21.094 -13.734 1 91.19 116 LEU B N 1
ATOM 2101 C CA . LEU B 1 116 ? -2.141 -20.969 -14.688 1 91.19 116 LEU B CA 1
ATOM 2102 C C . LEU B 1 116 ? -3.234 -20.062 -14.148 1 91.19 116 LEU B C 1
ATOM 2104 O O . LEU B 1 116 ? -3.447 -19.984 -12.938 1 91.19 116 LEU B O 1
ATOM 2108 N N . PRO B 1 117 ? -3.889 -19.344 -15.117 1 93.69 117 PRO B N 1
ATOM 2109 C CA . PRO B 1 117 ? -5.043 -18.562 -14.68 1 93.69 117 PRO B CA 1
ATOM 2110 C C . PRO B 1 117 ? -6.18 -19.438 -14.141 1 93.69 117 PRO B C 1
ATOM 2112 O O . PRO B 1 117 ? -6.414 -20.531 -14.648 1 93.69 117 PRO B O 1
ATOM 2115 N N . ILE B 1 118 ? -6.906 -18.969 -13.195 1 91.62 118 ILE B N 1
ATOM 2116 C CA . ILE B 1 118 ? -7.922 -19.797 -12.562 1 91.62 118 ILE B CA 1
ATOM 2117 C C . ILE B 1 118 ? -9.297 -19.172 -12.766 1 91.62 118 ILE B C 1
ATOM 2119 O O . ILE B 1 118 ? -10.32 -19.812 -12.508 1 91.62 118 ILE B O 1
ATOM 2123 N N . CYS B 1 119 ? -9.406 -18.016 -13.273 1 92.5 119 CYS B N 1
ATOM 2124 C CA . CYS B 1 119 ? -10.656 -17.281 -13.312 1 92.5 119 CYS B CA 1
ATOM 2125 C C . CYS B 1 119 ? -11.641 -17.922 -14.289 1 92.5 119 CYS B C 1
ATOM 2127 O O . CYS B 1 119 ? -12.852 -17.703 -14.18 1 92.5 119 CYS B O 1
ATOM 2129 N N . ASP B 1 120 ? -11.148 -18.656 -15.188 1 88.31 120 ASP B N 1
ATOM 2130 C CA . ASP B 1 120 ? -12.047 -19.375 -16.078 1 88.31 120 ASP B CA 1
ATOM 2131 C C . ASP B 1 120 ? -12.781 -20.484 -15.336 1 88.31 120 ASP B C 1
ATOM 2133 O O . ASP B 1 120 ? -13.914 -20.844 -15.695 1 88.31 120 ASP B O 1
ATOM 2137 N N . GLN B 1 121 ? -12.148 -20.969 -14.305 1 85 121 GLN B N 1
ATOM 2138 C CA . GLN B 1 121 ? -12.711 -22.062 -13.516 1 85 121 GLN B CA 1
ATOM 2139 C C . GLN B 1 121 ? -13.641 -21.547 -12.422 1 85 121 GLN B C 1
ATOM 2141 O O . GLN B 1 121 ? -14.617 -22.203 -12.062 1 85 121 GLN B O 1
ATOM 2146 N N . VAL B 1 122 ? -13.344 -20.406 -11.93 1 90.44 122 VAL B N 1
ATOM 2147 C CA . VAL B 1 122 ? -14.117 -19.844 -10.828 1 90.44 122 VAL B CA 1
ATOM 2148 C C . VAL B 1 122 ? -14.508 -18.406 -11.141 1 90.44 122 VAL B C 1
ATOM 2150 O O . VAL B 1 122 ? -14.164 -17.484 -10.391 1 90.44 122 VAL B O 1
ATOM 2153 N N . PRO B 1 123 ? -15.297 -18.156 -12.125 1 92.06 123 PRO B N 1
ATOM 2154 C CA . PRO B 1 123 ? -15.594 -16.797 -12.586 1 92.06 123 PRO B CA 1
ATOM 2155 C C . PRO B 1 123 ? -16.375 -15.984 -11.555 1 92.06 123 PRO B C 1
ATOM 2157 O O . PRO B 1 123 ? -16.188 -14.766 -11.453 1 92.06 123 PRO B O 1
ATOM 2160 N N . LYS B 1 124 ? -17.297 -16.562 -10.859 1 93.56 124 LYS B N 1
ATOM 2161 C CA . LYS B 1 124 ? -18.078 -15.836 -9.859 1 93.56 124 LYS B CA 1
ATOM 2162 C C . LYS B 1 124 ? -17.172 -15.273 -8.766 1 93.56 124 LYS B C 1
ATOM 2164 O O . LYS B 1 124 ? -17.344 -14.133 -8.336 1 93.56 124 LYS B O 1
ATOM 2169 N N . PHE B 1 125 ? -16.312 -16.125 -8.344 1 94.81 125 PHE B N 1
ATOM 2170 C CA . PHE B 1 125 ? -15.336 -15.68 -7.359 1 94.81 125 PHE B CA 1
ATOM 2171 C C . PHE B 1 125 ? -14.523 -14.508 -7.898 1 94.81 125 PHE B C 1
ATOM 2173 O O . PHE B 1 125 ? -14.383 -13.477 -7.234 1 94.81 125 PHE B O 1
ATOM 2180 N N . CYS B 1 126 ? -14.047 -14.578 -9.094 1 95.25 126 CYS B N 1
ATOM 2181 C CA . CYS B 1 126 ? -13.203 -13.547 -9.688 1 95.25 126 CYS B CA 1
ATOM 2182 C C . CYS B 1 126 ? -13.992 -12.258 -9.914 1 95.25 126 CYS B C 1
ATOM 2184 O O . CYS B 1 126 ? -13.453 -11.164 -9.773 1 95.25 126 CYS B O 1
ATOM 2186 N N . ASP B 1 127 ? -15.234 -12.375 -10.234 1 94.81 127 ASP B N 1
ATOM 2187 C CA . ASP B 1 127 ? -16.094 -11.203 -10.375 1 94.81 127 ASP B CA 1
ATOM 2188 C C . ASP B 1 127 ? -16.266 -10.477 -9.047 1 94.81 127 ASP B C 1
ATOM 2190 O O . ASP B 1 127 ? -16.172 -9.25 -8.977 1 94.81 127 ASP B O 1
ATOM 2194 N N . HIS B 1 128 ? -16.516 -11.258 -8.039 1 95.75 128 HIS B N 1
ATOM 2195 C CA . HIS B 1 128 ? -16.625 -10.695 -6.699 1 95.75 128 HIS B CA 1
ATOM 2196 C C . HIS B 1 128 ? -15.328 -10.008 -6.277 1 95.75 128 HIS B C 1
ATOM 2198 O O . HIS B 1 128 ? -15.352 -8.891 -5.762 1 95.75 128 HIS B O 1
ATOM 2204 N N . VAL B 1 129 ? -14.234 -10.664 -6.547 1 96.31 129 VAL B N 1
ATOM 2205 C CA . VAL B 1 129 ? -12.93 -10.102 -6.211 1 96.31 129 VAL B CA 1
ATOM 2206 C C . VAL B 1 129 ? -12.727 -8.789 -6.953 1 96.31 129 VAL B C 1
ATOM 2208 O O . VAL B 1 129 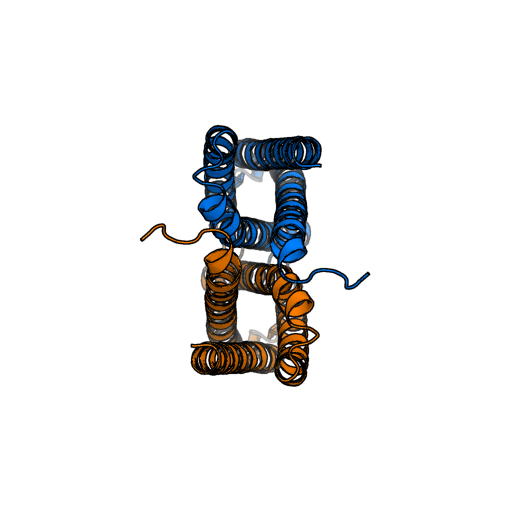? -12.312 -7.789 -6.359 1 96.31 129 VAL B O 1
ATOM 2211 N N . THR B 1 130 ? -13.062 -8.773 -8.203 1 96.81 130 THR B N 1
ATOM 2212 C CA . THR B 1 130 ? -12.906 -7.57 -9.016 1 96.81 130 THR B CA 1
ATOM 2213 C C . THR B 1 130 ? -13.75 -6.43 -8.469 1 96.81 130 THR B C 1
ATOM 2215 O O . THR B 1 130 ? -13.273 -5.301 -8.32 1 96.81 130 THR B O 1
ATOM 2218 N N . GLY B 1 131 ? -14.945 -6.742 -8.227 1 96.94 131 GLY B N 1
ATOM 2219 C CA . GLY B 1 131 ? -15.82 -5.738 -7.633 1 96.94 131 GLY B CA 1
ATOM 2220 C C . GLY B 1 131 ? -15.305 -5.215 -6.305 1 96.94 131 GLY B C 1
ATOM 2221 O O . GLY B 1 131 ? -15.328 -4.008 -6.059 1 96.94 131 GLY B O 1
ATOM 2222 N N . SER B 1 132 ? -14.898 -6.117 -5.473 1 98.31 132 SER B N 1
ATOM 2223 C CA . SER B 1 132 ? -14.352 -5.742 -4.172 1 98.31 132 SER B CA 1
ATOM 2224 C C . SER B 1 132 ? -13.125 -4.855 -4.324 1 98.31 132 SER B C 1
ATOM 2226 O O . SER B 1 132 ? -12.984 -3.852 -3.623 1 98.31 132 SER B O 1
ATOM 2228 N N . LEU B 1 133 ? -12.281 -5.191 -5.277 1 98.06 133 LEU B N 1
ATOM 2229 C CA . LEU B 1 133 ? -11.047 -4.445 -5.484 1 98.06 133 LEU B CA 1
ATOM 2230 C C . LEU B 1 133 ? -11.336 -3.051 -6.023 1 98.06 133 LEU B C 1
ATOM 2232 O O . LEU B 1 133 ? -10.633 -2.094 -5.695 1 98.06 133 LEU B O 1
ATOM 2236 N N . ILE B 1 134 ? -12.305 -2.908 -6.84 1 97.75 134 ILE B N 1
ATOM 2237 C CA . ILE B 1 134 ? -12.711 -1.591 -7.316 1 97.75 134 ILE B CA 1
ATOM 2238 C C . ILE B 1 134 ? -13.164 -0.733 -6.133 1 97.75 134 ILE B C 1
ATOM 2240 O O . ILE B 1 134 ? -12.766 0.43 -6.02 1 97.75 134 ILE B O 1
ATOM 2244 N N . ALA B 1 135 ? -13.938 -1.328 -5.312 1 97.94 135 ALA B N 1
ATOM 2245 C CA . ALA B 1 135 ? -14.391 -0.618 -4.117 1 97.94 135 ALA B CA 1
ATOM 2246 C C . ALA B 1 135 ? -13.219 -0.254 -3.217 1 97.94 135 ALA B C 1
ATOM 2248 O O . ALA B 1 135 ? -13.125 0.878 -2.736 1 97.94 135 ALA B O 1
ATOM 2249 N N . GLY B 1 136 ? -12.367 -1.206 -3.006 1 97.81 136 GLY B N 1
ATOM 2250 C CA . GLY B 1 136 ? -11.203 -0.954 -2.172 1 97.81 136 GLY B CA 1
ATOM 2251 C C . GLY B 1 136 ? -10.281 0.109 -2.738 1 97.81 136 GLY B C 1
ATOM 2252 O O . GLY B 1 136 ? -9.766 0.949 -1.999 1 97.81 136 GLY B O 1
ATOM 2253 N N . PHE B 1 137 ? -10.039 0.084 -4.023 1 97.56 137 PHE B N 1
ATOM 2254 C CA . PHE B 1 137 ? -9.219 1.095 -4.684 1 97.56 137 PHE B CA 1
ATOM 2255 C C . PHE B 1 137 ? -9.859 2.473 -4.559 1 97.56 137 PHE B C 1
ATOM 2257 O O . PHE B 1 137 ? -9.164 3.463 -4.312 1 97.56 137 PHE B O 1
ATOM 2264 N N . SER B 1 138 ? -11.086 2.512 -4.75 1 97.62 138 SER B N 1
ATOM 2265 C CA . SER B 1 138 ? -11.812 3.764 -4.562 1 97.62 138 SER B CA 1
ATOM 2266 C C . SER B 1 138 ? -11.633 4.301 -3.148 1 97.62 138 SER B C 1
ATOM 2268 O O . SER B 1 138 ? -11.438 5.5 -2.955 1 97.62 138 SER B O 1
ATOM 2270 N N . ALA B 1 139 ? -11.742 3.398 -2.188 1 97.88 139 ALA B N 1
ATOM 2271 C CA . ALA B 1 139 ? -11.539 3.799 -0.797 1 97.88 139 ALA B CA 1
ATOM 2272 C C . ALA B 1 139 ? -10.156 4.422 -0.606 1 97.88 139 ALA B C 1
ATOM 2274 O O . ALA B 1 139 ? -10.023 5.453 0.056 1 97.88 139 ALA B O 1
ATOM 2275 N N . ALA B 1 140 ? -9.172 3.82 -1.196 1 96.88 140 ALA B N 1
ATOM 2276 C CA . ALA B 1 140 ? -7.809 4.332 -1.086 1 96.88 140 ALA B CA 1
ATOM 2277 C C . ALA B 1 140 ? -7.699 5.73 -1.691 1 96.88 140 ALA B C 1
ATOM 2279 O O . ALA B 1 140 ? -7.039 6.605 -1.126 1 96.88 140 ALA B O 1
ATOM 2280 N N . ILE B 1 141 ? -8.305 5.938 -2.795 1 97.25 141 ILE B N 1
ATOM 2281 C CA . ILE B 1 141 ? -8.281 7.238 -3.457 1 97.25 141 ILE B CA 1
ATOM 2282 C C . ILE B 1 141 ? -8.977 8.273 -2.578 1 97.25 141 ILE B C 1
ATOM 2284 O O . ILE B 1 141 ? -8.469 9.391 -2.402 1 97.25 141 ILE B O 1
ATOM 2288 N N . VAL B 1 142 ? -10.086 7.938 -2.053 1 97.12 142 VAL B N 1
ATOM 2289 C CA . VAL B 1 142 ? -10.836 8.859 -1.204 1 97.12 142 VAL B CA 1
ATOM 2290 C C . VAL B 1 142 ? -10 9.227 0.02 1 97.12 142 VAL B C 1
ATOM 2292 O O . VAL B 1 142 ? -9.953 10.398 0.419 1 97.12 142 VAL B O 1
ATOM 2295 N N . TYR B 1 143 ? -9.328 8.281 0.599 1 96.94 143 TYR B N 1
ATOM 2296 C CA . TYR B 1 143 ? -8.492 8.555 1.764 1 96.94 143 TYR B CA 1
ATOM 2297 C C . TYR B 1 143 ? -7.312 9.445 1.393 1 96.94 143 TYR B C 1
ATOM 2299 O O . TYR B 1 143 ? -6.867 10.266 2.199 1 96.94 143 TYR B O 1
ATOM 2307 N N . LEU B 1 144 ? -6.805 9.203 0.219 1 96.19 144 LEU B N 1
ATOM 2308 C CA . LEU B 1 144 ? -5.742 10.086 -0.248 1 96.19 144 LEU B CA 1
ATOM 2309 C C . LEU B 1 144 ? -6.238 11.531 -0.335 1 96.19 144 LEU B C 1
ATOM 2311 O O . LEU B 1 144 ? -5.59 12.445 0.172 1 96.19 144 LEU B O 1
ATOM 2315 N N . VAL B 1 145 ? -7.336 11.703 -0.931 1 96.25 145 VAL B N 1
ATOM 2316 C CA . VAL B 1 145 ? -7.926 13.031 -1.078 1 96.25 145 VAL B CA 1
ATOM 2317 C C . VAL B 1 145 ? -8.203 13.633 0.298 1 96.25 145 VAL B C 1
ATOM 2319 O O . VAL B 1 145 ? -7.922 14.805 0.542 1 96.25 145 VAL B O 1
ATOM 2322 N N . LEU B 1 146 ? -8.742 12.836 1.146 1 94.44 146 LEU B N 1
ATOM 2323 C CA . LEU B 1 146 ? -9.047 13.266 2.508 1 94.44 146 LEU B CA 1
ATOM 2324 C C . LEU B 1 146 ? -7.785 13.742 3.219 1 94.44 146 LEU B C 1
ATOM 2326 O O . LEU B 1 146 ? -7.785 14.805 3.842 1 94.44 146 LEU B O 1
ATOM 2330 N N . ASN B 1 147 ? -6.75 12.945 3.133 1 93.75 147 ASN B N 1
ATOM 2331 C CA . ASN B 1 147 ? -5.484 13.305 3.768 1 93.75 147 ASN B CA 1
ATOM 2332 C C . ASN B 1 147 ? -4.918 14.602 3.191 1 93.75 147 ASN B C 1
ATOM 2334 O O . ASN B 1 147 ? -4.484 15.484 3.938 1 93.75 147 ASN B O 1
ATOM 2338 N N . LEU B 1 148 ? -4.93 14.719 1.903 1 93.12 148 LEU B N 1
ATOM 2339 C CA . LEU B 1 148 ? -4.398 15.914 1.262 1 93.12 148 LEU B CA 1
ATOM 2340 C C . LEU B 1 148 ? -5.223 17.141 1.629 1 93.12 148 LEU B C 1
ATOM 2342 O O . LEU B 1 148 ? -4.668 18.203 1.922 1 93.12 148 LEU B O 1
ATOM 2346 N N . TYR B 1 149 ? -6.465 17 1.602 1 92.19 149 TYR B N 1
ATOM 2347 C CA . TYR B 1 149 ? -7.355 18.078 1.979 1 92.19 149 TYR B CA 1
ATOM 2348 C C . TYR B 1 149 ? -7.086 18.531 3.408 1 92.19 149 TYR B C 1
ATOM 2350 O O . TYR B 1 149 ? -6.945 19.734 3.668 1 92.19 149 TYR B O 1
ATOM 2358 N N . SER B 1 150 ? -7.031 17.625 4.301 1 89 150 SER B N 1
ATOM 2359 C CA . SER B 1 150 ? -6.781 17.938 5.707 1 89 150 SER B CA 1
ATOM 2360 C C . SER B 1 150 ? -5.438 18.625 5.887 1 89 150 SER B C 1
ATOM 2362 O O . SER B 1 150 ? -5.32 19.562 6.68 1 89 150 SER B O 1
ATOM 2364 N N . LEU B 1 151 ? -4.469 18.234 5.219 1 88.5 151 LEU B N 1
ATOM 2365 C CA . LEU B 1 151 ? -3.143 18.828 5.328 1 88.5 151 LEU B CA 1
ATOM 2366 C C . LEU B 1 151 ? -3.137 20.25 4.77 1 88.5 151 LEU B C 1
ATOM 2368 O O . LEU B 1 151 ? -2.5 21.141 5.336 1 88.5 151 LEU B O 1
ATOM 2372 N N . LEU B 1 152 ? -3.877 20.469 3.717 1 88.31 152 LEU B N 1
ATOM 2373 C CA . LEU B 1 152 ? -3.953 21.797 3.137 1 88.31 152 LEU B CA 1
ATOM 2374 C C . LEU B 1 152 ? -4.633 22.766 4.098 1 88.31 152 LEU B C 1
ATOM 2376 O O . LEU B 1 152 ? -4.195 23.922 4.242 1 88.31 152 LEU B O 1
ATOM 2380 N N . VAL B 1 153 ? -5.559 22.266 4.73 1 84.44 153 VAL B N 1
ATOM 2381 C CA . VAL B 1 153 ? -6.324 23.094 5.656 1 84.44 153 VAL B CA 1
ATOM 2382 C C . VAL B 1 153 ? -5.473 23.422 6.883 1 84.44 153 VAL B C 1
ATOM 2384 O O . VAL B 1 153 ? -5.484 24.562 7.371 1 84.44 153 VAL B O 1
ATOM 2387 N N . VAL B 1 154 ? -4.777 22.484 7.352 1 81.62 154 VAL B N 1
ATOM 2388 C CA . VAL B 1 154 ? -3.984 22.656 8.562 1 81.62 154 VAL B CA 1
ATOM 2389 C C . VAL B 1 154 ? -2.77 23.531 8.266 1 81.62 154 VAL B C 1
ATOM 2391 O O . VAL B 1 154 ? -2.328 24.297 9.125 1 81.62 154 VAL B O 1
ATOM 2394 N N . LEU B 1 155 ? -2.262 23.5 7.105 1 82.44 155 LEU B N 1
ATOM 2395 C CA . LEU B 1 155 ? -1.051 24.234 6.758 1 82.44 155 LEU B CA 1
ATOM 2396 C C . LEU B 1 155 ? -1.388 25.656 6.297 1 82.44 155 LEU B C 1
ATOM 2398 O O . LEU B 1 155 ? -0.511 26.516 6.246 1 82.44 155 LEU B O 1
ATOM 2402 N N . ALA B 1 156 ? -2.561 25.984 6.023 1 80.56 156 ALA B N 1
ATOM 2403 C CA . ALA B 1 156 ? -2.973 27.281 5.5 1 80.56 156 ALA B CA 1
ATOM 2404 C C . ALA B 1 156 ? -2.617 28.406 6.477 1 80.56 156 ALA B C 1
ATOM 2406 O O . ALA B 1 156 ? -2.061 29.438 6.074 1 80.56 156 ALA B O 1
ATOM 2407 N N . PRO B 1 157 ? -2.9 28.203 7.766 1 75.12 157 PRO B N 1
ATOM 2408 C CA . PRO B 1 157 ? -2.58 29.281 8.703 1 75.12 157 PRO B CA 1
ATOM 2409 C C . PRO B 1 157 ? -1.079 29.453 8.93 1 75.12 157 PRO B C 1
ATOM 2411 O O . PRO B 1 157 ? -0.626 30.5 9.375 1 75.12 157 PRO B O 1
ATOM 2414 N N . LEU B 1 158 ? -0.389 28.547 8.758 1 69.94 158 LEU B N 1
ATOM 2415 C CA . LEU B 1 158 ? 1.043 28.578 9.031 1 69.94 158 LEU B CA 1
ATOM 2416 C C . LEU B 1 158 ? 1.796 29.297 7.91 1 69.94 158 LEU B C 1
ATOM 2418 O O . LEU B 1 158 ? 2.932 29.734 8.102 1 69.94 158 LEU B O 1
ATOM 2422 N N . PHE B 1 159 ? 1.202 29.406 6.859 1 66.19 159 PHE B N 1
ATOM 2423 C CA . PHE B 1 159 ? 1.848 30.094 5.754 1 66.19 159 PHE B CA 1
ATOM 2424 C C . PHE B 1 159 ? 0.885 31.078 5.098 1 66.19 159 PHE B C 1
ATOM 2426 O O . PHE B 1 159 ? 0.344 30.812 4.023 1 66.19 159 PHE B O 1
ATOM 2433 N N . PRO B 1 160 ? 0.681 32.219 5.93 1 58.03 160 PRO B N 1
ATOM 2434 C CA . PRO B 1 160 ? -0.253 33.219 5.395 1 58.03 160 PRO B CA 1
ATOM 2435 C C . PRO B 1 160 ? 0.188 33.75 4.043 1 58.03 160 PRO B C 1
ATOM 2437 O O . PRO B 1 160 ? 1.388 33.875 3.783 1 58.03 160 PRO B O 1
ATOM 2440 N N . VAL B 1 161 ? -0.493 33.312 2.998 1 50.88 161 VAL B N 1
ATOM 2441 C CA . VAL B 1 161 ? -0.243 34 1.745 1 50.88 161 VAL B CA 1
ATOM 2442 C C . VAL B 1 161 ? -0.162 35.5 2.006 1 50.88 161 VAL B C 1
ATOM 2444 O O . VAL B 1 161 ? -1.011 36.062 2.701 1 50.88 161 VAL B O 1
ATOM 2447 N N . LYS B 1 162 ? 1.082 36.062 2.227 1 53.19 162 LYS B N 1
ATOM 2448 C CA . LYS B 1 162 ? 1.21 37.531 2.248 1 53.19 162 LYS B CA 1
ATOM 2449 C C . LYS B 1 162 ? 0.218 38.188 1.29 1 53.19 162 LYS B C 1
ATOM 2451 O O . LYS B 1 162 ? 0.145 37.812 0.117 1 53.19 162 LYS B O 1
ATOM 2456 N N . PRO B 1 163 ? -0.691 39.188 1.829 1 44.41 163 PRO B N 1
ATOM 2457 C CA . PRO B 1 163 ? -1.411 40.031 0.855 1 44.41 163 PRO B CA 1
ATOM 2458 C C . PRO B 1 163 ? -0.474 40.812 -0.055 1 44.41 163 PRO B C 1
ATOM 2460 O O . PRO B 1 163 ? 0.656 41.125 0.334 1 44.41 163 PRO B O 1
#

Foldseek 3Di:
DVVVLLVVLLVLLVLLLVLLVLLLVLQQPQWFWDADPNDIDIDHLVVDPLSVLQNVLSVVLNVLSVVCSVCSVPVPCVVVNLVVLVVSLVSLVVSLVSLVVVLVCLQCNDVVVPGDHCCVRGVSNSVSSVSSSVSSVVSSVSSVVSNVSSVCVVCCVVDPPDD/DVVVLLVVLLVLLVLLLVLLVLLLVLQQPQWFWDADPNDIDIDHLVVDPLSVLQNVLSVVLNVLSVVCSVCSVPVPCVVVNLVVLVVSLVSLVVSLVSLVVVLVCLQCNDVVVPGDHCCVVGVSNSVSSVSSSVSSVVSSVSSVVSNVSVVCVVCCVVDPPDD

Solvent-accessible surface area (backbone atoms only — not comparable to full-atom values): 16171 Å² total; per-residue (Å²): 110,69,63,58,50,49,53,53,50,51,50,49,45,49,50,28,26,51,22,16,42,47,15,27,53,39,33,73,67,23,55,26,72,34,72,53,98,84,41,75,42,59,47,46,41,82,75,33,71,38,41,40,46,26,40,52,40,26,46,50,46,23,52,50,38,55,53,47,61,62,41,61,74,39,76,86,49,45,66,59,49,62,57,51,49,51,59,47,36,28,42,39,31,15,23,45,30,12,30,46,41,54,50,47,32,34,62,69,24,35,77,77,72,66,27,64,50,44,33,88,67,32,46,64,23,45,51,28,45,50,54,15,48,54,28,33,50,48,21,30,50,42,39,49,51,49,52,51,51,50,50,52,62,66,46,44,76,78,52,64,76,76,131,112,71,64,57,51,49,53,53,50,50,51,47,45,48,50,28,27,50,21,17,44,46,16,26,52,37,31,74,67,23,55,27,73,32,74,52,98,85,41,75,40,59,46,47,41,81,77,34,71,38,39,40,47,25,38,51,39,26,46,50,47,23,54,48,36,55,51,48,61,64,42,62,75,38,76,86,49,46,66,59,48,61,58,52,47,53,61,48,35,30,42,38,32,16,23,45,30,12,30,48,42,54,49,47,33,33,61,68,24,35,79,78,73,66,27,64,50,44,35,86,66,31,46,65,22,47,51,28,45,48,53,13,48,52,28,33,49,49,21,32,51,43,39,49,51,50,51,52,50,52,49,51,61,66,46,43,75,79,52,64,74,76,131

Secondary structure (DSSP, 8-state):
-HHHHHHHHHHHHHHHHHHHHHHHHHHHT-EEEEEETTEEEEEEGGGSHHHHHHHHHHHHHHHHHHHHHHHTTSGGGHHHHHHHHHHHHHHHHHHHHHHHHHHHHHHH-BTTTTBPP-TTT-HHHHHHHHHHHHHHHHHHHHHHHHHHHHHHHHHTTTS----/-HHHHHHHHHHHHHHHHHHHHHHHHHHHT-EEEEEETTEEEEEEGGGSHHHHHHHHHHHHHHHHHHHHHHHTTSGGGHHHHHHHHHHHHHHHHHHHHHHHHHHHHHHH-BTTTTBPP-TTT-HHHHHHHHHHHHHHHHHHHHHHHHHHHHHHHHHTTTS----

InterPro domains:
  IPR006459 Casparian strip membrane protein [TIGR01569] (11-151)
  IPR006702 Casparian strip membrane protein domain [PF04535] (4-141)
  IPR044173 Casparian strip membrane protein/CASP-like protein [PTHR36488] (4-151)

Radius of gyration: 21.89 Å; Cα contacts (8 Å, |Δi|>4): 438; chains: 2; bounding box: 39×75×51 Å

Nearest PDB structures (foldseek):
  7qhh-assembly1_I  TM=4.463E-01  e=2.447E-01  Rattus norvegicus
  8p3z-assembly1_H  TM=4.723E-01  e=6.150E-01  Rattus norvegicus
  7rz5-assembly1_A  TM=4.699E-01  e=6.813E-01  Rattus norvegicus
  8ss7-assembly1_A  TM=4.025E-01  e=8.361E-01  Rattus norvegicus
  7qhh-assembly1_I  TM=4.406E-01  e=2.135E-01  Rattus norvegicus